Protein AF-A0A3N5VPD3-F1 (afdb_monomer)

Nearest PDB structures (foldseek):
  8auw-assembly1_D  TM=5.984E-01  e=7.466E+00  Homo sapiens
  7n6g-assembly1_3I  TM=4.248E-01  e=3.850E+00  Chlamydomonas reinhardtii
  5xg2-assembly1_A  TM=2.093E-01  e=1.208E+00  Pyrococcus yayanosii CH1

Structure (mmCIF, N/CA/C/O backbone):
data_AF-A0A3N5VPD3-F1
#
_entry.id   AF-A0A3N5VPD3-F1
#
loop_
_atom_site.group_PDB
_atom_site.id
_atom_site.type_symbol
_atom_site.label_atom_id
_atom_site.label_alt_id
_atom_site.label_comp_id
_atom_site.label_asym_id
_atom_site.label_entity_id
_atom_site.label_seq_id
_atom_site.pdbx_PDB_ins_code
_atom_site.Cartn_x
_atom_site.Cartn_y
_atom_site.Cartn_z
_atom_site.occupancy
_atom_site.B_iso_or_equiv
_atom_site.auth_seq_id
_atom_site.auth_comp_id
_atom_site.auth_asym_id
_atom_site.auth_atom_id
_atom_site.pdbx_PDB_model_num
ATOM 1 N N . MET A 1 1 ? -26.776 -6.378 54.329 1.00 70.38 1 MET A N 1
ATOM 2 C CA . MET A 1 1 ? -27.259 -6.335 52.927 1.00 70.38 1 MET A CA 1
ATOM 3 C C . MET A 1 1 ? -26.671 -5.158 52.142 1.00 70.38 1 MET A C 1
ATOM 5 O O . MET A 1 1 ? -26.114 -5.401 51.085 1.00 70.38 1 MET A O 1
ATOM 9 N N . ARG A 1 2 ? -26.688 -3.923 52.673 1.00 76.69 2 ARG A N 1
ATOM 10 C CA . ARG A 1 2 ? -26.125 -2.719 52.019 1.00 76.69 2 ARG A CA 1
ATOM 11 C C . ARG A 1 2 ? -24.640 -2.825 51.605 1.00 76.69 2 ARG A C 1
ATOM 13 O O . ARG A 1 2 ? -24.320 -2.547 50.460 1.00 76.69 2 ARG A O 1
ATOM 20 N N . PHE A 1 3 ? -23.771 -3.340 52.479 1.00 78.94 3 PHE A N 1
ATOM 21 C CA . PHE A 1 3 ? -22.330 -3.502 52.203 1.00 78.94 3 PHE A CA 1
ATOM 22 C C . PHE A 1 3 ? -22.015 -4.443 51.019 1.00 78.94 3 PHE A C 1
ATOM 24 O O . PHE A 1 3 ? -21.094 -4.201 50.248 1.00 78.94 3 PHE A O 1
ATOM 31 N N . VAL A 1 4 ? -22.813 -5.502 50.831 1.00 81.19 4 VAL A N 1
ATOM 32 C CA . VAL A 1 4 ? -22.633 -6.461 49.722 1.00 81.19 4 VAL A CA 1
ATOM 33 C C . VAL A 1 4 ? -23.010 -5.834 48.374 1.00 81.19 4 VAL A C 1
ATOM 35 O O . VAL A 1 4 ? -22.423 -6.180 47.353 1.00 81.19 4 VAL A O 1
ATOM 38 N N . ILE A 1 5 ? -23.971 -4.906 48.366 1.00 78.88 5 ILE A N 1
ATOM 39 C CA . ILE A 1 5 ? -24.400 -4.190 47.158 1.00 78.88 5 ILE A CA 1
ATOM 40 C C . ILE A 1 5 ? -23.337 -3.161 46.752 1.00 78.88 5 ILE A C 1
ATOM 42 O O . ILE A 1 5 ? -22.954 -3.117 45.588 1.00 78.88 5 ILE A O 1
ATOM 46 N N . GLU A 1 6 ? -22.805 -2.396 47.709 1.00 80.50 6 GLU A N 1
ATOM 47 C CA . GLU A 1 6 ? -21.751 -1.399 47.455 1.00 80.50 6 GLU A CA 1
ATOM 48 C C . GLU A 1 6 ? -20.465 -2.042 46.908 1.00 80.50 6 GLU A C 1
ATOM 50 O O . GLU A 1 6 ? -19.868 -1.516 45.971 1.00 80.50 6 GLU A O 1
ATOM 55 N N . HIS A 1 7 ? -20.086 -3.222 47.412 1.00 83.12 7 HIS A N 1
ATOM 56 C CA . HIS A 1 7 ? -18.927 -3.961 46.901 1.00 83.12 7 HIS A CA 1
ATOM 57 C C . HIS A 1 7 ? -19.131 -4.512 45.477 1.00 83.12 7 HIS A C 1
ATOM 59 O O . HIS A 1 7 ? -18.178 -4.588 44.708 1.00 83.12 7 HIS A O 1
ATOM 65 N N . ARG A 1 8 ? -20.347 -4.926 45.095 1.00 79.12 8 ARG A N 1
ATOM 66 C CA . ARG A 1 8 ? -20.599 -5.386 43.714 1.00 79.12 8 ARG A CA 1
ATOM 67 C C . ARG A 1 8 ? -20.577 -4.227 42.724 1.00 79.12 8 ARG A C 1
ATOM 69 O O . ARG A 1 8 ? -19.936 -4.333 41.689 1.00 79.12 8 ARG A O 1
ATOM 76 N N . LEU A 1 9 ? -21.199 -3.105 43.085 1.00 79.88 9 LEU A N 1
ATOM 77 C CA . LEU A 1 9 ? -21.225 -1.911 42.238 1.00 79.88 9 LEU A CA 1
ATOM 78 C C . LEU A 1 9 ? -19.819 -1.361 41.966 1.00 79.88 9 LEU A C 1
ATOM 80 O O . LEU A 1 9 ? -19.535 -0.950 40.844 1.00 79.88 9 LEU A O 1
ATOM 84 N N . SER A 1 10 ? -18.924 -1.384 42.961 1.00 86.69 10 SER A N 1
ATOM 85 C CA . SER A 1 10 ? -17.538 -0.946 42.760 1.00 86.69 10 SER A CA 1
ATOM 86 C C . SER A 1 10 ? -16.749 -1.882 41.840 1.00 86.69 10 SER A C 1
ATOM 88 O O . SER A 1 10 ? -15.960 -1.403 41.028 1.00 86.69 10 SER A O 1
ATOM 90 N N . GLN A 1 11 ? -16.983 -3.197 41.915 1.00 86.75 11 GLN A N 1
ATOM 91 C CA . GLN A 1 11 ? -16.364 -4.171 41.011 1.00 86.75 11 GLN A CA 1
ATOM 92 C C . GLN A 1 11 ? -16.869 -4.031 39.573 1.00 86.75 11 GLN A C 1
ATOM 94 O O . GLN A 1 11 ? -16.060 -4.043 38.645 1.00 86.75 11 GLN A O 1
ATOM 99 N N . ASP A 1 12 ? -18.176 -3.846 39.386 1.00 86.56 12 ASP A N 1
ATOM 100 C CA . ASP A 1 12 ? -18.773 -3.657 38.060 1.00 86.56 12 ASP A CA 1
ATOM 101 C C . ASP A 1 12 ? -18.255 -2.368 37.403 1.00 86.56 12 ASP A C 1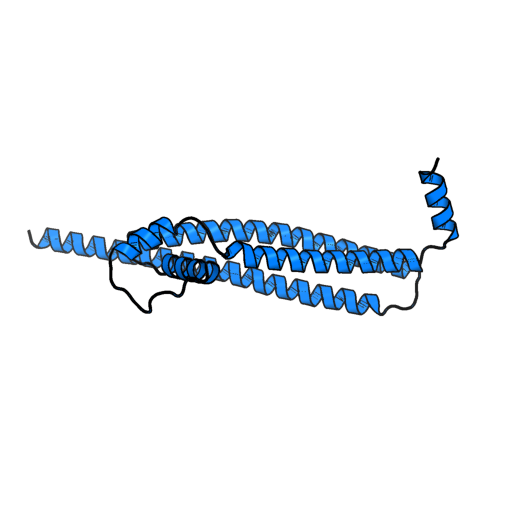
ATOM 103 O O . ASP A 1 12 ? -17.928 -2.357 36.215 1.00 86.56 12 ASP A O 1
ATOM 107 N N . GLN A 1 13 ? -18.097 -1.295 38.187 1.00 89.31 13 GLN A N 1
ATOM 108 C CA . GLN A 1 13 ? -17.520 -0.040 37.706 1.00 89.31 13 GLN A CA 1
ATOM 109 C C . GLN A 1 13 ? -16.045 -0.203 37.303 1.00 89.31 13 GLN A C 1
ATOM 111 O O . GLN A 1 13 ? -15.658 0.227 36.219 1.00 89.31 13 GLN A O 1
ATOM 116 N N . GLN A 1 14 ? -15.234 -0.882 38.124 1.00 91.12 14 GLN A N 1
ATOM 117 C CA . GLN A 1 14 ? -13.834 -1.166 37.788 1.00 91.12 14 GLN A CA 1
ATOM 118 C C . GLN A 1 14 ? -13.699 -2.009 36.514 1.00 91.12 14 GLN A C 1
ATOM 120 O O . GLN A 1 14 ? -12.825 -1.742 35.692 1.00 91.12 14 GLN A O 1
ATOM 125 N N . MET A 1 15 ? -14.565 -3.009 36.329 1.00 90.69 15 MET A N 1
ATOM 126 C CA . MET A 1 15 ? -14.569 -3.831 35.119 1.00 90.69 15 MET A CA 1
ATOM 127 C C . MET A 1 15 ? -14.923 -3.000 33.880 1.00 90.69 15 MET A C 1
ATOM 129 O O . MET A 1 15 ? -14.250 -3.107 32.854 1.00 90.69 15 MET A O 1
ATOM 133 N N . GLY A 1 16 ? -15.932 -2.130 33.988 1.00 91.25 16 GLY A N 1
ATOM 134 C CA . GLY A 1 16 ? -16.311 -1.210 32.916 1.00 91.25 16 GLY A CA 1
ATOM 135 C C . GLY A 1 16 ? -15.157 -0.302 32.484 1.00 91.25 16 GLY A C 1
ATOM 136 O O . GLY A 1 16 ? -14.893 -0.173 31.288 1.00 91.25 16 GLY A O 1
ATOM 137 N N . ASP A 1 17 ? -14.419 0.258 33.445 1.00 93.38 17 ASP A N 1
ATOM 138 C CA . ASP A 1 17 ? -13.267 1.125 33.170 1.00 93.38 17 ASP A CA 1
ATOM 139 C C . ASP A 1 17 ? -12.127 0.371 32.457 1.00 93.38 17 ASP A C 1
ATOM 141 O O . ASP A 1 17 ? -11.508 0.903 31.530 1.00 93.38 17 ASP A O 1
ATOM 145 N N . ILE A 1 18 ? -11.868 -0.886 32.839 1.00 94.75 18 ILE A N 1
ATOM 146 C CA . ILE A 1 18 ? -10.851 -1.737 32.197 1.00 94.75 18 ILE A CA 1
ATOM 147 C C . ILE A 1 18 ? -11.221 -2.025 30.738 1.00 94.75 18 ILE A C 1
ATOM 149 O O . ILE A 1 18 ? -10.390 -1.840 29.845 1.00 94.75 18 ILE A O 1
ATOM 153 N N . LEU A 1 19 ? -12.465 -2.436 30.483 1.00 93.88 19 LEU A N 1
ATOM 154 C CA . LEU A 1 19 ? -12.948 -2.742 29.134 1.00 93.88 19 LEU A CA 1
ATOM 155 C C . LEU A 1 19 ? -12.947 -1.500 28.239 1.00 93.88 19 LEU A C 1
ATOM 157 O O . LEU A 1 19 ? -12.545 -1.564 27.073 1.00 93.88 19 LEU A O 1
ATOM 161 N N . LEU A 1 20 ? -13.344 -0.347 28.786 1.00 94.56 20 LEU A N 1
ATOM 162 C CA . LEU A 1 20 ? -13.283 0.924 28.072 1.00 94.56 20 LEU A CA 1
ATOM 163 C C . LEU A 1 20 ? -11.835 1.263 27.699 1.00 94.56 20 LEU A C 1
ATOM 165 O O . LEU A 1 20 ? -11.566 1.682 26.570 1.00 94.56 20 LEU A O 1
ATOM 169 N N . LYS A 1 21 ? -10.887 1.025 28.613 1.00 96.06 21 LYS A N 1
ATOM 170 C CA . LYS A 1 21 ? -9.474 1.281 28.342 1.00 96.06 21 LYS A CA 1
ATOM 171 C C . L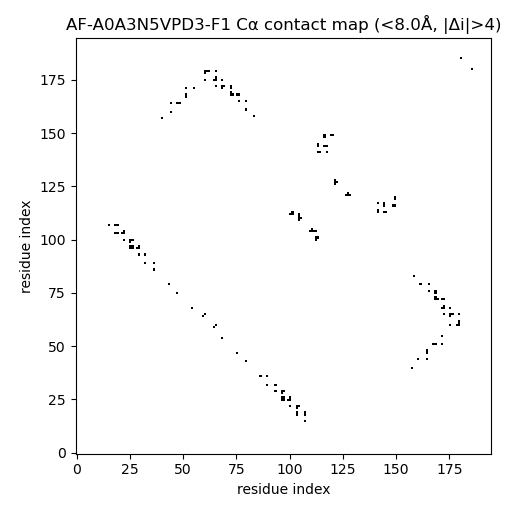YS A 1 21 ? -8.907 0.363 27.265 1.00 96.06 21 LYS A C 1
ATOM 173 O O . LYS A 1 21 ? -8.175 0.826 26.389 1.00 96.06 21 LYS A O 1
ATOM 178 N N . GLU A 1 22 ? -9.253 -0.919 27.300 1.00 94.44 22 GLU A N 1
ATOM 179 C CA . GLU A 1 22 ? -8.868 -1.870 26.256 1.00 94.44 22 GLU A CA 1
ATOM 180 C C . GLU A 1 22 ? -9.434 -1.456 24.889 1.00 94.44 22 GLU A C 1
ATOM 182 O O . GLU A 1 22 ? -8.734 -1.510 23.871 1.00 94.44 22 GLU A O 1
ATOM 187 N N . TYR A 1 23 ? -10.676 -0.967 24.867 1.00 94.56 23 TYR A N 1
ATOM 188 C CA . TYR A 1 23 ? -11.319 -0.469 23.657 1.00 94.56 23 TYR A CA 1
ATOM 189 C C . TYR A 1 23 ? -10.571 0.742 23.076 1.00 94.56 23 TYR A C 1
ATOM 191 O O . TYR A 1 23 ? -10.272 0.759 21.880 1.00 94.56 23 TYR A O 1
ATOM 199 N N . GLU A 1 24 ? -10.190 1.719 23.906 1.00 94.81 24 GLU A N 1
ATOM 200 C CA . GLU A 1 24 ? -9.381 2.873 23.480 1.00 94.81 24 GLU A CA 1
ATOM 201 C C . GLU A 1 24 ? -8.034 2.459 22.877 1.00 94.81 24 GLU A C 1
ATOM 203 O O . GLU A 1 24 ? -7.632 2.974 21.828 1.00 94.81 24 GLU A O 1
ATOM 208 N N . LEU A 1 25 ? -7.332 1.525 23.526 1.00 95.94 25 LEU A N 1
ATOM 209 C CA . LEU A 1 25 ? -6.035 1.027 23.061 1.00 95.94 25 LEU A CA 1
ATOM 210 C C . LEU A 1 25 ? -6.172 0.323 21.710 1.00 95.94 25 LEU A C 1
ATOM 212 O O . LEU A 1 25 ? -5.414 0.597 20.779 1.00 95.94 25 LEU A O 1
ATOM 216 N N . THR A 1 26 ? -7.186 -0.530 21.578 1.00 94.00 26 THR A N 1
ATOM 217 C CA . THR A 1 26 ? -7.462 -1.272 20.344 1.00 94.00 26 THR A CA 1
ATOM 218 C C . THR A 1 26 ? -7.843 -0.329 19.202 1.00 94.00 26 THR A C 1
ATOM 220 O O . THR A 1 26 ? -7.355 -0.474 18.078 1.00 94.00 26 THR A O 1
ATOM 223 N N . GLN A 1 27 ? -8.662 0.685 19.488 1.00 92.94 27 GLN A N 1
ATOM 224 C CA . GLN A 1 27 ? -9.045 1.705 18.517 1.00 92.94 27 GLN A CA 1
ATOM 225 C C . GLN A 1 27 ? -7.846 2.563 18.082 1.00 92.94 27 GLN A C 1
ATOM 227 O O . GLN A 1 27 ? -7.723 2.902 16.903 1.00 92.94 27 GLN A O 1
ATOM 232 N N . THR A 1 28 ? -6.950 2.901 19.009 1.00 95.06 28 THR A N 1
ATOM 233 C CA . THR A 1 28 ? -5.733 3.668 18.709 1.00 95.06 28 THR A CA 1
ATOM 234 C C . THR A 1 28 ? -4.800 2.867 17.803 1.00 95.06 28 THR A C 1
ATOM 236 O O . THR A 1 28 ? -4.442 3.348 16.728 1.00 95.06 28 THR A O 1
ATOM 239 N N . ALA A 1 29 ? -4.511 1.611 18.160 1.00 93.44 29 ALA A N 1
ATOM 240 C CA . ALA A 1 29 ? -3.691 0.711 17.347 1.00 93.44 29 ALA A CA 1
ATOM 241 C C . ALA A 1 29 ? -4.269 0.521 15.932 1.00 93.44 29 ALA A C 1
ATOM 243 O O . ALA A 1 29 ? -3.543 0.548 14.936 1.00 93.44 29 ALA A O 1
ATOM 244 N N . TYR A 1 30 ? -5.596 0.398 15.824 1.00 90.44 30 TYR A N 1
ATOM 245 C CA . TYR A 1 30 ? -6.288 0.321 14.541 1.00 90.44 30 TYR A CA 1
ATOM 246 C C . TYR A 1 30 ? -5.997 1.538 13.640 1.00 90.44 30 TYR A C 1
ATOM 248 O O . TYR A 1 30 ? -5.662 1.370 12.462 1.00 90.44 30 TYR A O 1
ATOM 256 N N . TYR A 1 31 ? -6.102 2.759 14.174 1.00 89.38 31 TYR A N 1
ATOM 257 C CA . TYR A 1 31 ? -5.858 3.978 13.395 1.00 89.38 31 TYR A CA 1
ATOM 258 C C . TYR A 1 31 ? -4.382 4.215 13.091 1.00 89.38 31 TYR A C 1
ATOM 260 O O . TYR A 1 31 ? -4.061 4.748 12.029 1.00 89.38 31 TYR A O 1
ATOM 268 N N . GLU A 1 32 ? -3.478 3.818 13.984 1.00 93.31 32 GLU A N 1
ATOM 269 C CA . GLU A 1 32 ? -2.038 3.887 13.731 1.00 93.31 32 GLU A CA 1
ATOM 270 C C . GLU A 1 32 ? -1.645 3.034 12.524 1.00 93.31 32 GLU A C 1
ATOM 272 O O . GLU A 1 32 ? -0.915 3.502 11.648 1.00 93.31 32 GLU A O 1
ATOM 277 N N . ILE A 1 33 ? -2.189 1.817 12.418 1.00 91.81 33 ILE A N 1
ATOM 278 C CA . ILE A 1 33 ? -1.965 0.951 11.256 1.00 91.81 33 ILE A CA 1
ATOM 279 C C . ILE A 1 33 ? -2.506 1.606 9.981 1.00 91.81 33 ILE A C 1
ATOM 281 O O . ILE A 1 33 ? -1.800 1.665 8.973 1.00 91.81 33 ILE A O 1
ATOM 285 N N . GLU A 1 34 ? -3.731 2.139 10.016 1.00 89.12 34 GLU A N 1
ATOM 286 C CA . GLU A 1 34 ? -4.328 2.820 8.863 1.00 89.12 34 GLU A CA 1
ATOM 287 C C . GLU A 1 34 ? -3.490 4.028 8.415 1.00 89.12 34 GLU A C 1
ATOM 289 O O . GLU A 1 34 ? -3.200 4.182 7.223 1.00 89.12 34 GLU A O 1
ATOM 294 N N . ARG A 1 35 ? -3.034 4.849 9.366 1.00 91.88 35 ARG A N 1
ATOM 295 C CA . ARG A 1 35 ? -2.141 5.982 9.104 1.00 91.88 35 ARG A CA 1
ATOM 296 C C . ARG A 1 35 ? -0.835 5.517 8.464 1.00 91.88 35 ARG A C 1
ATOM 298 O O . ARG A 1 35 ? -0.443 6.066 7.438 1.00 91.88 35 ARG A O 1
ATOM 305 N N . ASN A 1 36 ? -0.194 4.486 9.011 1.00 92.94 36 ASN A N 1
ATOM 306 C CA . ASN A 1 36 ? 1.066 3.952 8.490 1.00 92.94 36 ASN A CA 1
ATOM 307 C C . ASN A 1 36 ? 0.920 3.413 7.059 1.00 92.94 36 ASN A C 1
ATOM 309 O O . ASN A 1 36 ? 1.788 3.657 6.214 1.00 92.94 36 ASN A O 1
ATOM 313 N N . VAL A 1 37 ? -0.193 2.741 6.749 1.00 91.94 37 VAL A N 1
ATOM 314 C CA . VAL A 1 37 ? -0.510 2.288 5.385 1.00 91.94 37 VAL A CA 1
ATOM 315 C C . VAL A 1 37 ? -0.601 3.479 4.429 1.00 91.94 37 VAL A C 1
ATOM 317 O O . VAL A 1 37 ? 0.053 3.469 3.388 1.00 91.94 37 VAL A O 1
ATOM 320 N N . TRP A 1 38 ? -1.364 4.522 4.770 1.00 92.44 38 TRP A N 1
ATOM 321 C CA . TRP A 1 38 ? -1.547 5.684 3.892 1.00 92.44 38 TRP A CA 1
ATOM 322 C C . TRP A 1 38 ? -0.292 6.544 3.744 1.00 92.44 38 TRP A C 1
ATOM 324 O O . TRP A 1 38 ? 0.035 6.971 2.633 1.00 92.44 38 TRP A O 1
ATOM 334 N N . THR A 1 39 ? 0.435 6.781 4.836 1.00 95.31 39 THR A N 1
ATOM 335 C CA . THR A 1 39 ? 1.699 7.523 4.809 1.00 95.31 39 THR A CA 1
ATOM 336 C C . THR A 1 39 ? 2.736 6.788 3.964 1.00 95.31 39 THR A C 1
ATOM 338 O O . THR A 1 39 ? 3.315 7.390 3.061 1.00 95.31 39 THR A O 1
ATOM 341 N N . SER A 1 40 ? 2.921 5.480 4.174 1.00 95.69 40 SER A N 1
ATOM 342 C CA . SER A 1 40 ? 3.866 4.699 3.365 1.00 95.69 40 SER A CA 1
ATOM 343 C C . SER A 1 40 ? 3.441 4.604 1.897 1.00 95.69 40 SER A C 1
ATOM 345 O O . SER A 1 40 ? 4.277 4.800 1.018 1.00 95.69 40 SER A O 1
ATOM 347 N N . ALA A 1 41 ? 2.149 4.408 1.605 1.00 94.25 41 ALA A N 1
ATOM 348 C CA . ALA A 1 41 ? 1.637 4.409 0.233 1.00 94.25 41 ALA A CA 1
ATOM 349 C C . ALA A 1 41 ? 1.943 5.728 -0.491 1.00 94.25 41 ALA A C 1
ATOM 351 O O . ALA A 1 41 ? 2.369 5.715 -1.644 1.00 94.25 41 ALA A O 1
ATOM 352 N N . SER A 1 42 ? 1.766 6.860 0.195 1.00 95.75 42 SER A N 1
ATOM 353 C CA . SER A 1 42 ? 2.032 8.188 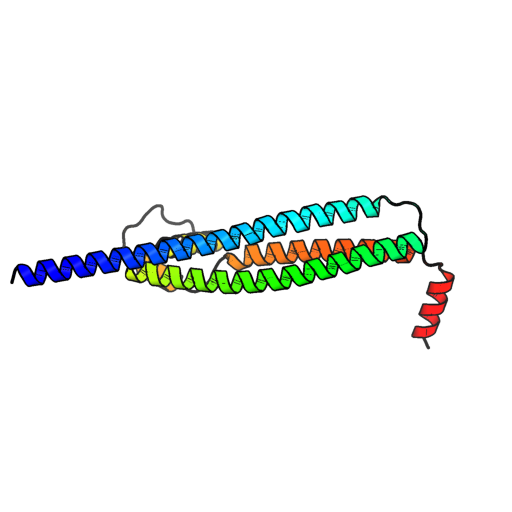-0.368 1.00 95.75 42 SER A CA 1
ATOM 354 C C . SER A 1 42 ? 3.507 8.356 -0.737 1.00 95.75 42 SER A C 1
ATOM 356 O O . SER A 1 42 ? 3.808 8.830 -1.831 1.00 95.75 42 SER A O 1
ATOM 358 N N . ILE A 1 43 ? 4.418 7.895 0.128 1.00 96.69 43 ILE A N 1
ATOM 359 C CA . ILE A 1 43 ? 5.863 7.896 -0.142 1.00 96.69 43 ILE A CA 1
ATOM 360 C C . ILE A 1 43 ? 6.164 7.061 -1.391 1.00 96.69 43 ILE A C 1
ATOM 362 O O . ILE A 1 43 ? 6.769 7.568 -2.331 1.00 96.69 43 ILE A O 1
ATOM 366 N N . PHE A 1 44 ? 5.680 5.816 -1.463 1.00 95.81 44 PHE A N 1
ATOM 367 C CA . PHE A 1 44 ? 5.954 4.950 -2.616 1.00 95.81 44 PHE A CA 1
ATOM 368 C C . PHE A 1 44 ? 5.405 5.497 -3.929 1.00 95.81 44 PHE A C 1
ATOM 370 O O . PHE A 1 44 ? 6.077 5.384 -4.955 1.00 95.81 44 PHE A O 1
ATOM 377 N N . ILE A 1 45 ? 4.213 6.098 -3.911 1.00 95.94 45 ILE A N 1
ATOM 378 C CA . ILE A 1 45 ? 3.605 6.703 -5.099 1.00 95.94 45 ILE A CA 1
ATOM 379 C C . ILE A 1 45 ? 4.441 7.889 -5.575 1.00 95.94 45 ILE A C 1
ATOM 381 O O . ILE A 1 45 ? 4.838 7.913 -6.738 1.00 95.94 45 ILE A O 1
ATOM 385 N N . VAL A 1 46 ? 4.743 8.842 -4.691 1.00 97.50 46 VAL A N 1
ATOM 386 C CA . VAL A 1 46 ? 5.490 10.054 -5.056 1.00 97.50 46 VAL A CA 1
ATOM 387 C C . VAL A 1 46 ? 6.903 9.703 -5.513 1.00 97.50 46 VAL A C 1
ATOM 389 O O . VAL A 1 46 ? 7.322 10.139 -6.584 1.00 97.50 46 VAL A O 1
ATOM 392 N N . THR A 1 47 ? 7.619 8.865 -4.761 1.00 97.38 47 THR A N 1
ATOM 393 C CA . THR A 1 47 ? 8.985 8.457 -5.109 1.00 97.38 47 THR A CA 1
ATOM 394 C C . THR A 1 47 ? 9.025 7.659 -6.411 1.00 97.38 47 THR A C 1
ATOM 396 O O . THR A 1 47 ? 9.891 7.914 -7.245 1.00 97.38 47 THR A O 1
ATOM 399 N N . SER A 1 48 ? 8.079 6.739 -6.639 1.00 97.50 48 SER A N 1
ATOM 400 C CA . SER A 1 48 ? 8.046 5.961 -7.887 1.00 97.50 48 SER A CA 1
ATOM 401 C C . SER A 1 48 ? 7.708 6.831 -9.091 1.00 97.50 48 SER A C 1
ATOM 403 O O . SER A 1 48 ? 8.390 6.745 -10.105 1.00 97.50 48 SER A O 1
ATOM 405 N N . LEU A 1 49 ? 6.687 7.689 -8.993 1.00 97.62 49 LEU A N 1
ATOM 406 C CA . LEU A 1 49 ? 6.326 8.591 -10.088 1.00 97.62 49 LEU A CA 1
ATOM 407 C C . LEU A 1 49 ? 7.454 9.579 -10.396 1.00 97.62 49 LEU A C 1
ATOM 409 O O . LEU A 1 49 ? 7.738 9.814 -11.569 1.00 97.62 49 LEU A O 1
ATOM 413 N N . GLY A 1 50 ? 8.125 10.110 -9.371 1.00 98.00 50 GLY A N 1
ATOM 414 C CA . GLY A 1 50 ? 9.302 10.962 -9.534 1.00 98.00 50 GLY A CA 1
ATOM 415 C C . GLY A 1 50 ? 10.452 10.231 -10.227 1.00 98.00 50 GLY A C 1
ATOM 416 O O . GLY A 1 50 ? 10.968 10.721 -11.227 1.00 98.00 50 GLY A O 1
ATOM 417 N N . GLY A 1 51 ? 10.799 9.029 -9.757 1.00 97.44 51 GLY A N 1
ATOM 418 C CA . GLY A 1 51 ? 11.851 8.202 -10.355 1.00 97.44 51 GLY A CA 1
ATOM 419 C C . GLY A 1 51 ? 11.568 7.842 -11.815 1.00 97.44 51 GLY A C 1
ATOM 420 O O . GLY A 1 51 ? 12.431 8.031 -12.671 1.00 97.44 51 GLY A O 1
ATOM 421 N N . ILE A 1 52 ? 10.340 7.408 -12.116 1.00 97.44 52 ILE A N 1
ATOM 422 C CA . ILE A 1 52 ? 9.894 7.118 -13.486 1.00 97.44 52 ILE A CA 1
ATOM 423 C C . ILE A 1 52 ? 9.975 8.378 -14.350 1.00 97.44 52 ILE A C 1
ATOM 425 O O . ILE A 1 52 ? 10.511 8.321 -15.451 1.00 97.44 52 ILE A O 1
ATOM 429 N N . SER A 1 53 ? 9.478 9.518 -13.862 1.00 97.69 53 SER A N 1
ATOM 430 C CA . SER A 1 53 ? 9.465 10.770 -14.629 1.00 97.69 53 SER A CA 1
ATOM 431 C C . SER A 1 53 ? 10.877 11.249 -14.959 1.00 97.69 53 SER A C 1
ATOM 433 O O . SER A 1 53 ? 11.140 11.610 -16.100 1.00 97.69 53 SER A O 1
ATOM 435 N N . ILE A 1 54 ? 11.799 11.203 -13.991 1.00 97.56 54 ILE A N 1
ATOM 436 C CA . ILE A 1 54 ? 13.199 11.600 -14.190 1.00 97.56 54 ILE A CA 1
ATOM 437 C C . ILE A 1 54 ? 13.859 10.689 -15.229 1.00 97.56 54 ILE A C 1
ATOM 439 O O . ILE A 1 54 ? 14.369 11.172 -16.240 1.00 97.56 54 ILE A O 1
ATOM 443 N N . LEU A 1 55 ? 13.791 9.370 -15.037 1.00 96.31 55 LEU A N 1
ATOM 444 C CA . LEU A 1 55 ? 14.434 8.418 -15.946 1.00 96.31 55 LEU A CA 1
ATOM 445 C C . LEU A 1 55 ? 13.793 8.405 -17.339 1.00 96.31 55 LEU A C 1
ATOM 447 O O . LEU A 1 55 ? 14.481 8.177 -18.330 1.00 96.31 55 LEU A O 1
ATOM 451 N N . ALA A 1 56 ? 12.501 8.719 -17.452 1.00 95.06 56 ALA A N 1
ATOM 452 C CA . ALA A 1 56 ? 11.828 8.808 -18.742 1.00 95.06 56 ALA A CA 1
ATOM 453 C C . ALA A 1 56 ? 12.378 9.941 -19.628 1.00 95.06 56 ALA A C 1
ATOM 455 O O . ALA A 1 56 ? 12.304 9.827 -20.853 1.00 95.06 56 ALA A O 1
ATOM 456 N N . THR A 1 57 ? 12.948 11.001 -19.043 1.00 96.19 57 THR A N 1
ATOM 457 C CA . THR A 1 57 ? 13.480 12.156 -19.793 1.00 96.19 57 THR A CA 1
ATOM 458 C C . THR A 1 57 ? 14.866 11.942 -20.399 1.00 96.19 57 THR A C 1
ATOM 460 O O . THR A 1 57 ? 15.295 12.752 -21.223 1.00 96.19 57 THR A O 1
ATOM 463 N N . ILE A 1 58 ? 15.550 10.849 -20.048 1.00 93.50 58 ILE A N 1
ATOM 464 C CA . ILE A 1 58 ? 16.838 10.484 -20.643 1.00 93.50 58 ILE A CA 1
ATOM 465 C C . ILE A 1 58 ? 16.626 10.213 -22.144 1.00 93.50 58 ILE A C 1
ATOM 467 O O . ILE A 1 58 ? 15.764 9.419 -22.535 1.00 93.50 58 ILE A O 1
ATOM 471 N N . ARG A 1 59 ? 17.380 10.936 -22.985 1.00 92.38 59 ARG A N 1
ATOM 472 C CA . ARG A 1 59 ? 17.323 10.847 -24.459 1.00 92.38 59 ARG A CA 1
ATOM 473 C C . ARG A 1 59 ? 18.440 10.006 -25.066 1.00 92.38 59 ARG A C 1
ATOM 475 O O . ARG A 1 59 ? 18.310 9.556 -26.197 1.00 92.38 59 ARG A O 1
ATOM 482 N N . GLU A 1 60 ? 19.552 9.866 -24.354 1.00 93.25 60 GLU A N 1
ATOM 483 C CA . GLU A 1 60 ? 20.686 9.076 -24.814 1.00 93.25 60 GLU A CA 1
ATOM 484 C C . GLU A 1 60 ? 20.458 7.610 -24.451 1.00 93.25 60 GLU A C 1
ATOM 486 O O . GLU A 1 60 ? 20.224 7.290 -23.286 1.00 93.25 60 GLU A O 1
ATOM 491 N N . HIS A 1 61 ? 20.536 6.727 -25.442 1.00 93.38 61 HIS A N 1
ATOM 492 C CA . HIS A 1 61 ? 20.326 5.294 -25.261 1.00 93.38 61 HIS A CA 1
ATOM 493 C C . HIS A 1 61 ? 21.664 4.577 -25.391 1.00 93.38 61 HIS A C 1
ATOM 495 O O . HIS A 1 61 ? 22.281 4.557 -26.456 1.00 93.38 61 HIS A O 1
ATOM 501 N N . SER A 1 62 ? 22.138 4.036 -24.273 1.00 95.44 62 SER A N 1
ATOM 502 C CA . SER A 1 62 ? 23.431 3.368 -24.161 1.00 95.44 62 SER A CA 1
ATOM 503 C C . SER A 1 62 ? 23.311 2.160 -23.238 1.00 95.44 62 SER A C 1
ATOM 505 O O . SER A 1 62 ? 22.435 2.101 -22.377 1.00 95.44 62 SER A O 1
ATOM 507 N N . TRP A 1 63 ? 24.225 1.195 -23.362 1.00 94.38 63 TRP A N 1
ATOM 508 C CA . TRP A 1 63 ? 24.269 0.040 -22.456 1.00 94.38 63 TRP A CA 1
ATOM 509 C C . TRP A 1 63 ? 24.424 0.444 -20.980 1.00 94.38 63 TRP A C 1
ATOM 511 O O . TRP A 1 63 ? 23.885 -0.223 -20.094 1.00 94.38 63 TRP A O 1
ATOM 521 N N . ALA A 1 64 ? 25.112 1.555 -20.702 1.00 95.38 64 ALA A N 1
ATOM 522 C CA . ALA A 1 64 ? 25.223 2.100 -19.352 1.00 95.38 64 ALA A CA 1
ATOM 523 C C . ALA A 1 64 ? 23.866 2.614 -18.838 1.00 95.38 64 ALA A C 1
ATOM 525 O O . ALA A 1 64 ? 23.467 2.290 -17.720 1.00 95.38 64 ALA A O 1
ATOM 526 N N . ASN A 1 65 ? 23.110 3.332 -19.673 1.00 94.50 65 ASN A N 1
ATOM 527 C CA . ASN A 1 65 ? 21.775 3.808 -19.307 1.00 94.50 65 ASN A CA 1
ATOM 528 C C . ASN A 1 65 ? 20.788 2.648 -19.149 1.00 94.50 65 ASN A C 1
ATOM 530 O O . ASN A 1 65 ? 20.041 2.629 -18.175 1.00 94.50 65 ASN A O 1
ATOM 534 N N . LEU A 1 66 ? 20.848 1.633 -20.017 1.00 95.69 66 LEU A N 1
ATOM 535 C CA . LEU A 1 66 ? 20.036 0.422 -19.892 1.00 95.69 66 LEU A CA 1
ATOM 536 C C . LEU A 1 66 ? 20.298 -0.323 -18.580 1.00 95.69 66 LEU A C 1
ATOM 538 O O . LEU A 1 66 ? 19.350 -0.717 -17.905 1.00 95.69 66 LEU A O 1
ATOM 542 N N . THR A 1 67 ? 21.562 -0.520 -18.199 1.00 96.00 67 THR A N 1
ATOM 543 C CA . THR A 1 67 ? 21.893 -1.214 -16.943 1.00 96.00 67 THR A CA 1
ATOM 544 C C . THR A 1 67 ? 21.484 -0.397 -15.720 1.00 96.00 67 THR A C 1
ATOM 546 O O . THR A 1 67 ? 20.928 -0.961 -14.778 1.00 96.00 67 THR A O 1
ATOM 549 N N . MET A 1 68 ? 21.663 0.926 -15.751 1.00 96.94 68 MET A N 1
ATOM 550 C CA . MET A 1 68 ? 21.200 1.829 -14.696 1.00 96.94 68 MET A CA 1
ATOM 551 C C . MET A 1 68 ? 19.671 1.803 -14.553 1.00 96.94 68 MET A C 1
ATOM 553 O O . MET A 1 68 ? 19.150 1.557 -13.465 1.00 96.94 68 MET A O 1
ATOM 557 N N . VAL A 1 69 ? 18.946 2.018 -15.651 1.00 96.75 69 VAL A N 1
ATOM 558 C CA . VAL A 1 69 ? 17.479 2.014 -15.697 1.00 96.75 69 VAL A CA 1
ATOM 559 C C . VAL A 1 69 ? 16.921 0.649 -15.298 1.00 96.75 69 VAL A C 1
ATOM 561 O O . VAL A 1 69 ? 16.007 0.571 -14.476 1.00 96.75 69 VAL A O 1
ATOM 564 N N . GLY A 1 70 ? 17.492 -0.428 -15.838 1.00 97.38 70 GLY A N 1
ATOM 565 C CA . GLY A 1 70 ? 17.138 -1.803 -15.506 1.00 97.38 70 GLY A CA 1
ATOM 566 C C . GLY A 1 70 ? 17.355 -2.108 -14.026 1.00 97.38 70 GLY A C 1
ATOM 567 O O . GLY A 1 70 ? 16.451 -2.616 -13.368 1.00 97.38 70 GLY A O 1
ATOM 568 N N . GLY A 1 71 ? 18.516 -1.739 -13.480 1.00 97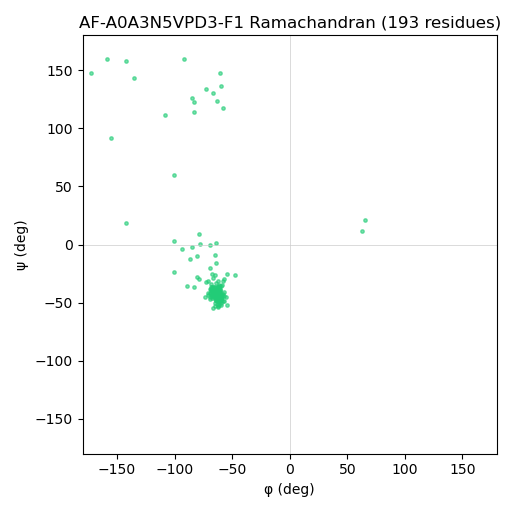.94 71 GLY A N 1
ATOM 569 C CA . GLY A 1 71 ? 18.856 -1.943 -12.073 1.00 97.94 71 GLY A CA 1
ATOM 570 C C . GLY A 1 71 ? 17.925 -1.187 -11.126 1.00 97.94 71 GLY A C 1
ATOM 571 O O . GLY A 1 71 ? 17.338 -1.793 -10.229 1.00 97.94 71 GLY A O 1
ATOM 572 N N . ILE A 1 72 ? 17.726 0.116 -11.357 1.00 98.00 72 ILE A N 1
ATOM 573 C CA . ILE A 1 72 ? 16.831 0.950 -10.538 1.00 98.00 72 ILE A CA 1
ATOM 574 C C . ILE A 1 72 ? 15.383 0.469 -10.660 1.00 98.00 72 ILE A C 1
ATOM 576 O O . ILE A 1 72 ? 14.681 0.362 -9.652 1.00 98.00 72 ILE A O 1
ATOM 580 N N . GLY A 1 73 ? 14.927 0.152 -11.873 1.00 97.88 73 GLY A N 1
ATOM 581 C CA . GLY A 1 73 ? 13.565 -0.309 -12.110 1.00 97.88 73 GLY A CA 1
ATOM 582 C C . GLY A 1 73 ? 13.279 -1.660 -11.456 1.00 97.88 73 GLY A C 1
ATOM 583 O O . GLY A 1 73 ? 12.267 -1.801 -10.769 1.00 97.88 73 GLY A O 1
ATOM 584 N N . LEU A 1 74 ? 14.188 -2.633 -11.580 1.00 98.12 74 LEU A N 1
ATOM 585 C CA . LEU A 1 74 ? 14.060 -3.933 -10.914 1.00 98.12 74 LEU A CA 1
ATOM 586 C C . LEU A 1 74 ? 14.092 -3.792 -9.390 1.00 98.12 74 LEU A C 1
ATOM 588 O O . LEU A 1 74 ? 13.228 -4.351 -8.713 1.00 98.12 74 LEU A O 1
ATOM 592 N N . ALA A 1 75 ? 15.026 -3.006 -8.847 1.00 98.31 75 ALA A N 1
ATOM 593 C CA . ALA A 1 75 ? 15.087 -2.734 -7.413 1.00 98.31 75 ALA A CA 1
ATOM 594 C C . ALA A 1 75 ? 13.786 -2.088 -6.907 1.00 98.31 75 ALA A C 1
ATOM 596 O O . ALA A 1 75 ? 13.231 -2.515 -5.894 1.00 98.31 75 ALA A O 1
ATOM 597 N N . SER A 1 76 ? 13.242 -1.122 -7.651 1.00 98.12 76 SER A N 1
ATOM 598 C CA . SER A 1 76 ? 11.980 -0.455 -7.315 1.00 98.12 76 SER A CA 1
ATOM 599 C C . SER A 1 76 ? 10.796 -1.426 -7.326 1.00 98.12 76 SER A C 1
ATOM 601 O O . SER A 1 76 ? 9.979 -1.413 -6.404 1.00 98.12 76 SER A O 1
ATOM 603 N N . ILE A 1 77 ? 10.719 -2.321 -8.318 1.00 98.25 77 ILE A N 1
ATOM 604 C CA . ILE A 1 77 ? 9.689 -3.369 -8.375 1.00 98.25 77 ILE A CA 1
ATOM 605 C C . ILE A 1 77 ? 9.801 -4.299 -7.160 1.00 98.25 77 ILE A C 1
ATOM 607 O O . ILE A 1 77 ? 8.787 -4.581 -6.519 1.00 98.25 77 ILE A O 1
ATOM 611 N N . LEU A 1 78 ? 11.009 -4.745 -6.801 1.00 98.19 78 LEU A N 1
ATOM 612 C CA . LEU A 1 78 ? 11.226 -5.608 -5.634 1.00 98.19 78 LEU A CA 1
ATOM 613 C C . LEU A 1 78 ? 10.787 -4.930 -4.333 1.00 98.19 78 LEU A C 1
ATOM 615 O O . LEU A 1 78 ? 10.103 -5.551 -3.519 1.00 98.19 78 LEU A O 1
ATOM 619 N N . VAL A 1 79 ? 11.108 -3.647 -4.162 1.00 98.06 79 VAL A N 1
ATOM 620 C CA . VAL A 1 79 ? 10.672 -2.859 -3.003 1.00 98.06 79 VAL A CA 1
ATOM 621 C C . VAL A 1 79 ? 9.143 -2.745 -2.951 1.00 98.06 79 VAL A C 1
ATOM 623 O O . VAL A 1 79 ? 8.551 -2.965 -1.893 1.00 98.06 79 VAL A O 1
ATOM 626 N N . LEU A 1 80 ? 8.476 -2.482 -4.081 1.00 97.19 80 LEU A N 1
ATOM 627 C CA . LEU A 1 80 ? 7.008 -2.447 -4.151 1.00 97.19 80 LEU A CA 1
ATOM 628 C C . LEU A 1 80 ? 6.386 -3.810 -3.797 1.00 97.19 80 LEU A C 1
ATOM 630 O O . LEU A 1 80 ? 5.383 -3.874 -3.081 1.00 97.19 80 LEU A O 1
ATOM 634 N N . LEU A 1 81 ? 6.984 -4.915 -4.250 1.00 96.75 81 LEU A N 1
ATOM 635 C CA . LEU A 1 81 ? 6.536 -6.266 -3.901 1.00 96.75 81 LEU A CA 1
ATOM 636 C C . LEU A 1 81 ? 6.744 -6.581 -2.412 1.00 96.75 81 LEU A C 1
ATOM 638 O O . LEU A 1 81 ? 5.852 -7.154 -1.782 1.00 96.75 81 LEU A O 1
ATOM 642 N N . ALA A 1 82 ? 7.870 -6.168 -1.829 1.00 96.94 82 ALA A N 1
ATOM 643 C CA . ALA A 1 82 ? 8.127 -6.306 -0.398 1.00 96.94 82 ALA A CA 1
ATOM 644 C C . ALA A 1 82 ? 7.109 -5.504 0.428 1.00 96.94 82 ALA A C 1
ATOM 646 O O . ALA A 1 82 ? 6.488 -6.040 1.350 1.00 96.94 82 ALA A O 1
ATOM 647 N N . TRP A 1 83 ? 6.842 -4.253 0.043 1.00 96.44 83 TRP A N 1
ATOM 648 C CA . TRP A 1 83 ? 5.827 -3.422 0.690 1.00 96.44 83 TRP A CA 1
ATOM 649 C C . TRP A 1 83 ? 4.417 -4.020 0.573 1.00 96.44 83 TRP A C 1
ATOM 651 O O . TRP A 1 83 ? 3.644 -4.011 1.534 1.00 96.44 83 TRP A O 1
ATOM 661 N N . ARG A 1 84 ? 4.084 -4.645 -0.564 1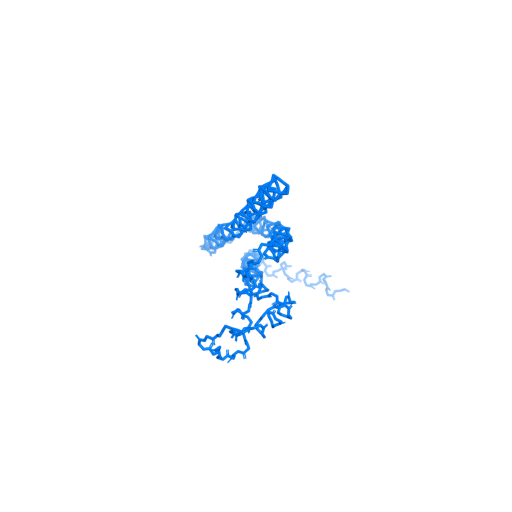.00 95.25 84 ARG A N 1
ATOM 662 C CA . ARG A 1 84 ? 2.835 -5.408 -0.719 1.00 95.25 84 ARG A CA 1
ATOM 663 C C . ARG A 1 84 ? 2.722 -6.556 0.295 1.00 95.25 84 ARG A C 1
ATOM 665 O O . ARG A 1 84 ? 1.618 -6.866 0.735 1.00 95.25 84 ARG A O 1
ATOM 672 N N . SER A 1 85 ? 3.828 -7.204 0.654 1.00 94.62 85 SER A N 1
ATOM 673 C CA . SER A 1 85 ? 3.830 -8.253 1.683 1.00 94.62 85 SER A CA 1
ATOM 674 C C . SER A 1 85 ? 3.572 -7.673 3.079 1.00 94.62 85 SER A C 1
ATOM 676 O O . SER A 1 85 ? 2.711 -8.161 3.809 1.00 94.62 85 SER A O 1
ATOM 678 N N . ILE A 1 86 ? 4.240 -6.566 3.415 1.00 94.62 86 ILE A N 1
ATOM 679 C CA . ILE A 1 86 ? 4.082 -5.878 4.707 1.00 94.62 86 ILE A CA 1
ATOM 680 C C . ILE A 1 86 ? 2.644 -5.378 4.895 1.00 94.62 86 ILE A C 1
ATOM 682 O O . ILE A 1 86 ? 2.034 -5.611 5.936 1.00 94.62 86 ILE A O 1
ATOM 686 N N . THR A 1 87 ? 2.066 -4.756 3.868 1.00 92.44 87 THR A N 1
ATOM 687 C CA . THR A 1 87 ? 0.686 -4.244 3.921 1.00 92.44 87 THR A CA 1
ATOM 688 C C . THR A 1 87 ? -0.356 -5.348 4.091 1.00 92.44 87 THR A C 1
ATOM 690 O O . THR A 1 87 ? -1.349 -5.132 4.782 1.00 92.44 87 THR A O 1
ATOM 693 N N . ARG A 1 88 ? -0.130 -6.549 3.537 1.00 91.56 88 ARG A N 1
ATOM 694 C CA . ARG A 1 88 ? -0.983 -7.720 3.818 1.00 91.56 88 ARG A CA 1
ATOM 695 C C . ARG A 1 88 ? -0.945 -8.100 5.295 1.00 91.56 88 ARG A C 1
ATOM 697 O O . ARG A 1 88 ? -1.993 -8.290 5.890 1.00 91.56 88 ARG A O 1
ATOM 704 N N . ARG A 1 89 ? 0.242 -8.142 5.903 1.00 93.00 89 ARG A N 1
ATOM 705 C CA . ARG A 1 89 ? 0.370 -8.444 7.335 1.00 93.00 89 ARG A CA 1
ATOM 706 C C . ARG A 1 89 ? -0.319 -7.391 8.205 1.00 93.00 89 ARG A C 1
ATOM 708 O O . ARG A 1 89 ? -1.008 -7.739 9.158 1.00 93.00 89 ARG A O 1
ATOM 715 N N . TRP A 1 90 ? -0.145 -6.110 7.888 1.00 92.12 90 TRP A N 1
ATOM 716 C CA . TRP A 1 90 ? -0.829 -5.025 8.597 1.00 92.12 90 TRP A CA 1
ATOM 717 C C . TRP A 1 90 ? -2.346 -5.136 8.505 1.00 92.12 90 TRP A C 1
ATOM 719 O O . TRP A 1 90 ? -3.034 -4.869 9.486 1.00 92.12 90 TRP A O 1
ATOM 729 N N . TRP A 1 91 ? -2.862 -5.590 7.365 1.00 87.75 91 TRP A N 1
ATOM 730 C CA . TRP A 1 91 ? -4.284 -5.842 7.204 1.00 87.75 91 TRP A CA 1
ATOM 731 C C . TRP A 1 91 ? -4.815 -6.918 8.144 1.00 87.75 91 TRP A C 1
ATOM 733 O O . TRP A 1 91 ? -5.855 -6.729 8.772 1.00 87.75 91 TRP A O 1
ATOM 743 N N . ASP A 1 92 ? -4.095 -8.030 8.263 1.00 88.94 92 ASP A N 1
ATOM 744 C CA . ASP A 1 92 ? -4.504 -9.124 9.139 1.00 88.94 92 ASP A CA 1
ATOM 745 C C . ASP A 1 92 ? -4.549 -8.656 10.600 1.00 88.94 92 ASP A C 1
ATOM 747 O O . ASP A 1 92 ? -5.542 -8.878 11.292 1.00 88.94 92 ASP A O 1
ATOM 751 N N . ILE A 1 93 ? -3.542 -7.891 11.034 1.00 90.06 93 ILE A N 1
ATOM 752 C CA . ILE A 1 93 ? -3.506 -7.272 12.370 1.00 90.06 93 ILE A CA 1
ATOM 753 C C . ILE A 1 93 ? -4.678 -6.294 12.553 1.00 90.06 93 ILE A C 1
ATOM 755 O O . ILE A 1 93 ? -5.364 -6.309 13.575 1.00 90.06 93 ILE A O 1
ATOM 759 N N . GLN A 1 94 ? -4.959 -5.468 11.546 1.00 89.25 94 GLN A N 1
ATOM 760 C CA . GLN A 1 94 ? -6.068 -4.517 11.570 1.00 89.25 94 GLN A CA 1
ATOM 761 C C . GLN A 1 94 ? -7.439 -5.215 11.680 1.00 89.25 94 GLN A C 1
ATOM 763 O O . GLN A 1 94 ? -8.367 -4.663 12.279 1.00 89.25 94 GLN A O 1
ATOM 768 N N . ASN A 1 95 ? -7.582 -6.423 11.125 1.00 85.88 95 ASN A N 1
ATOM 769 C CA . ASN A 1 95 ? -8.791 -7.232 11.280 1.00 85.88 95 ASN A CA 1
ATOM 770 C C . ASN A 1 95 ? -8.922 -7.778 12.701 1.00 85.88 95 ASN A C 1
ATOM 772 O O . ASN A 1 95 ? -10.010 -7.703 13.262 1.00 85.88 95 ASN A O 1
ATOM 776 N N . VAL A 1 96 ? -7.829 -8.250 13.307 1.00 88.94 96 VAL A N 1
ATOM 777 C CA . VAL A 1 96 ? -7.833 -8.713 14.705 1.00 88.94 96 VAL A CA 1
ATOM 778 C C . VAL A 1 96 ? -8.291 -7.598 15.648 1.00 88.94 96 VAL A C 1
ATOM 780 O O . VAL A 1 96 ? -9.215 -7.803 16.431 1.00 88.94 96 VAL A O 1
ATOM 783 N N . HIS A 1 97 ? -7.724 -6.393 15.523 1.00 89.50 97 HIS A N 1
ATOM 784 C CA . HIS A 1 97 ? -8.139 -5.252 16.350 1.00 89.50 97 HIS A CA 1
ATOM 785 C C . HIS A 1 97 ? -9.605 -4.878 16.141 1.00 89.50 97 HIS A C 1
ATOM 787 O O . HIS A 1 97 ? -10.313 -4.574 17.094 1.00 89.50 97 HIS A O 1
ATOM 793 N N . LEU A 1 98 ? -10.088 -4.928 14.902 1.00 86.00 98 LEU A N 1
ATOM 794 C CA . LEU A 1 98 ? -11.491 -4.665 14.624 1.00 86.00 98 LEU A CA 1
ATOM 795 C C . LEU A 1 98 ? -12.414 -5.688 15.300 1.00 86.00 98 LEU A C 1
ATOM 797 O O . LEU A 1 98 ? -13.406 -5.280 15.900 1.00 86.00 98 LEU A O 1
ATOM 801 N N . TYR A 1 99 ? -12.124 -6.986 15.176 1.00 86.25 99 TYR A N 1
ATOM 802 C CA . TYR A 1 99 ? -12.938 -8.022 15.816 1.00 86.25 99 TYR A CA 1
ATOM 803 C C . TYR A 1 99 ? -12.961 -7.822 17.330 1.00 86.25 99 TYR A C 1
ATOM 805 O O . TYR A 1 99 ? -14.036 -7.792 17.923 1.00 86.25 99 TYR A O 1
ATOM 813 N N . ARG A 1 100 ? -11.801 -7.535 17.933 1.00 90.50 100 ARG A N 1
ATOM 814 C CA . ARG A 1 100 ? -11.720 -7.245 19.366 1.00 90.50 100 ARG A CA 1
ATOM 815 C C . ARG A 1 100 ? -12.520 -6.003 19.769 1.00 90.50 100 ARG A C 1
ATOM 817 O O . ARG A 1 100 ? -13.214 -6.023 20.777 1.00 90.50 100 ARG A O 1
ATOM 824 N N . MET A 1 101 ? -12.497 -4.937 18.965 1.00 88.69 101 MET A N 1
ATOM 825 C CA . MET A 1 101 ? -13.351 -3.767 19.206 1.00 88.69 101 MET A CA 1
ATOM 826 C C . MET A 1 101 ? -14.842 -4.117 19.171 1.00 88.69 101 MET A C 1
ATOM 828 O O . MET A 1 101 ? -15.603 -3.563 19.955 1.00 88.69 101 MET A O 1
ATOM 832 N N . GLN A 1 102 ? -15.274 -5.003 18.269 1.00 85.50 102 GLN A N 1
ATOM 833 C CA . GLN A 1 102 ? -16.677 -5.420 18.173 1.00 85.50 102 GLN A CA 1
ATOM 834 C C . GLN A 1 102 ? -17.117 -6.251 19.386 1.00 85.50 102 GLN A C 1
ATOM 836 O O . GLN A 1 102 ? -18.238 -6.066 19.859 1.00 85.50 102 GLN A O 1
ATOM 841 N N . GLU A 1 103 ? -16.240 -7.119 19.898 1.00 86.69 103 GLU A N 1
ATOM 842 C CA . GLU A 1 103 ? -16.458 -7.863 21.147 1.00 86.69 103 GLU A CA 1
ATOM 843 C C . GLU A 1 103 ? -16.609 -6.907 22.337 1.00 86.69 103 GLU A C 1
ATOM 845 O O . GLU A 1 103 ? -17.627 -6.935 23.026 1.00 86.69 103 GLU A O 1
ATOM 850 N N . LEU A 1 104 ? -15.659 -5.982 22.509 1.00 88.69 104 LEU A N 1
ATOM 851 C CA . LEU A 1 104 ? -15.691 -4.988 23.587 1.00 88.69 104 LEU A CA 1
ATOM 852 C C . LEU A 1 104 ? -16.913 -4.066 23.490 1.00 88.69 104 LEU A C 1
ATOM 854 O O . LEU A 1 104 ? -17.514 -3.711 24.499 1.00 88.69 104 LEU A O 1
ATOM 858 N N . GLU A 1 105 ? -17.332 -3.699 22.276 1.00 87.44 105 GLU A N 1
ATOM 859 C CA . GLU A 1 105 ? -18.578 -2.961 22.065 1.00 87.44 105 GLU A CA 1
ATOM 860 C C . GLU A 1 105 ? -19.807 -3.744 22.533 1.00 87.44 105 GLU A C 1
ATOM 862 O O . GLU A 1 105 ? -20.741 -3.144 23.064 1.00 87.44 105 GLU A O 1
ATOM 867 N N . ALA A 1 106 ? -19.837 -5.063 22.333 1.00 85.69 106 ALA A N 1
ATOM 868 C CA . ALA A 1 106 ? -20.934 -5.903 22.803 1.00 85.69 106 ALA A CA 1
ATOM 869 C C . ALA A 1 106 ? -20.985 -5.970 24.330 1.00 85.69 106 ALA A C 1
ATOM 871 O O . ALA A 1 106 ? -22.070 -5.824 24.890 1.00 85.69 106 ALA A O 1
ATOM 872 N N . GLU A 1 107 ? -19.832 -6.097 24.984 1.00 87.31 107 GLU A N 1
ATOM 873 C CA . GLU A 1 107 ? -19.724 -6.131 26.446 1.00 87.31 107 GLU A CA 1
ATOM 874 C C . GLU A 1 107 ? -20.070 -4.780 27.094 1.00 87.31 107 GLU A C 1
ATOM 876 O O . GLU A 1 107 ? -20.770 -4.733 28.102 1.00 87.31 107 GLU A O 1
ATOM 881 N N . LEU A 1 108 ? -19.657 -3.669 26.479 1.00 87.19 108 LEU A N 1
ATOM 882 C CA . LEU A 1 108 ? -19.900 -2.307 26.975 1.00 87.19 108 LEU A CA 1
ATOM 883 C C . LEU A 1 108 ? -21.268 -1.728 26.566 1.00 87.19 108 LEU A C 1
ATOM 885 O O . LEU A 1 108 ? -21.581 -0.584 26.894 1.00 87.19 108 LEU A O 1
ATOM 889 N N . GLY A 1 109 ? -22.073 -2.465 25.792 1.00 83.56 109 GLY A N 1
ATOM 890 C CA . GLY A 1 109 ? -23.341 -1.962 25.248 1.00 83.56 109 GLY A CA 1
ATOM 891 C C . GLY A 1 109 ? -23.178 -0.812 24.240 1.00 83.56 109 GLY A C 1
ATOM 892 O O . GLY A 1 109 ? -24.121 -0.054 23.997 1.00 83.56 109 GLY A O 1
ATOM 893 N N . MET A 1 110 ? -21.994 -0.677 23.63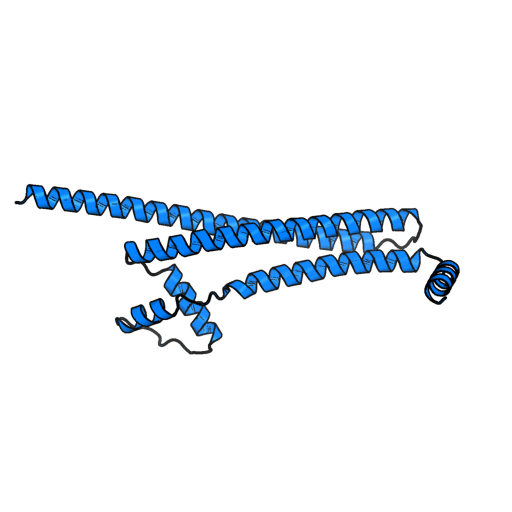8 1.00 84.12 110 MET A N 1
ATOM 894 C CA . MET A 1 110 ? -21.671 0.302 22.601 1.00 84.12 110 MET A CA 1
ATOM 895 C C . MET A 1 110 ? -21.915 -0.264 21.191 1.00 84.12 110 MET A C 1
ATOM 897 O O . MET A 1 110 ? -21.989 -1.473 20.965 1.00 84.12 110 MET A O 1
ATOM 901 N N . TRP A 1 111 ? -22.058 0.626 20.203 1.00 77.88 111 TRP A N 1
ATOM 902 C CA . TRP A 1 111 ? -22.461 0.239 18.839 1.00 77.88 111 TRP A CA 1
ATOM 903 C C . TRP A 1 111 ? -21.754 1.030 17.734 1.00 77.88 111 TRP A C 1
ATOM 905 O O . TRP A 1 111 ? -22.265 1.105 16.617 1.00 77.88 111 TRP A O 1
ATOM 915 N N . LYS A 1 112 ? -20.620 1.680 18.014 1.00 76.75 112 LYS A N 1
ATOM 916 C CA . LYS A 1 112 ? -19.995 2.635 17.086 1.00 76.75 112 LYS A CA 1
ATOM 917 C C . LYS A 1 112 ? -19.481 1.952 15.815 1.00 76.75 112 LYS A C 1
ATOM 919 O O . LYS A 1 112 ? -19.867 2.354 14.716 1.00 76.75 112 LYS A O 1
ATOM 924 N N . ALA A 1 113 ? -18.639 0.932 15.937 1.00 68.31 113 ALA A N 1
ATOM 925 C CA . ALA A 1 113 ? -18.077 0.190 14.815 1.00 68.31 113 ALA A CA 1
ATOM 926 C C . ALA A 1 113 ? -19.184 -0.513 14.020 1.00 68.31 113 ALA A C 1
ATOM 928 O O . ALA A 1 113 ? -19.195 -0.462 12.788 1.00 68.31 113 ALA A O 1
ATOM 929 N N . ARG A 1 114 ? -20.175 -1.076 14.724 1.00 66.75 114 ARG A N 1
ATOM 930 C CA . ARG A 1 114 ? -21.360 -1.695 14.107 1.00 66.75 114 ARG A CA 1
ATOM 931 C C . ARG A 1 114 ? -22.201 -0.683 13.321 1.00 66.75 114 ARG A C 1
ATOM 933 O O . ARG A 1 114 ? -22.638 -0.963 12.206 1.00 66.75 114 ARG A O 1
ATOM 940 N N . TYR A 1 115 ? -22.385 0.524 13.853 1.00 68.44 115 TYR A N 1
ATOM 941 C CA . TYR A 1 115 ? -23.113 1.599 13.179 1.00 68.44 115 TYR A CA 1
ATOM 942 C C . TYR A 1 115 ? -22.418 2.054 11.893 1.00 68.44 115 TYR A C 1
ATOM 944 O O . TYR A 1 115 ? -23.080 2.232 10.868 1.00 68.44 115 TYR A O 1
ATOM 952 N N . VAL A 1 116 ? -21.091 2.218 11.932 1.00 68.94 116 VAL A N 1
ATOM 953 C CA . VAL A 1 116 ? -20.291 2.565 10.747 1.00 68.94 116 VAL A CA 1
ATOM 954 C C . VAL A 1 116 ? -20.431 1.491 9.664 1.00 68.94 116 VAL A C 1
ATOM 956 O O . VAL A 1 116 ? -20.669 1.837 8.507 1.00 68.94 116 VAL A O 1
ATOM 959 N N . ASP A 1 117 ? -20.380 0.206 10.026 1.00 65.12 117 ASP A N 1
ATOM 960 C CA . ASP A 1 117 ? -20.567 -0.890 9.063 1.00 65.12 117 ASP A CA 1
ATOM 961 C C . ASP A 1 117 ? -21.967 -0.875 8.424 1.00 65.12 117 ASP A C 1
ATOM 963 O O . ASP A 1 117 ? -22.124 -0.975 7.202 1.00 65.12 117 ASP A O 1
ATOM 967 N N . TYR A 1 118 ? -23.002 -0.655 9.235 1.00 66.50 118 TYR A N 1
ATOM 968 C CA . TYR A 1 118 ? -24.375 -0.547 8.750 1.00 66.50 118 TYR A CA 1
ATOM 969 C C . TYR A 1 118 ? -24.572 0.634 7.779 1.00 66.50 118 TYR A C 1
ATOM 971 O O . TYR A 1 118 ? -25.251 0.500 6.750 1.00 66.50 118 TYR A O 1
ATOM 979 N N . LEU A 1 119 ? -23.967 1.792 8.065 1.00 67.19 119 LEU A N 1
ATOM 980 C CA . LEU A 1 119 ? -23.980 2.944 7.155 1.00 67.19 119 LEU A CA 1
ATOM 981 C C . LEU A 1 119 ? -23.280 2.637 5.826 1.00 67.19 119 LEU A C 1
ATOM 983 O O . LEU A 1 119 ? -23.786 2.986 4.757 1.00 67.19 119 LEU A O 1
ATOM 987 N N . ASP A 1 120 ? -22.148 1.943 5.869 1.00 65.44 120 ASP A N 1
ATOM 988 C CA . ASP A 1 120 ? -21.411 1.578 4.663 1.00 65.44 120 ASP A CA 1
ATOM 989 C C . ASP A 1 120 ? -22.207 0.623 3.763 1.00 65.44 120 ASP A C 1
ATOM 991 O O . ASP A 1 120 ? -22.265 0.812 2.542 1.00 65.44 120 ASP A O 1
ATOM 995 N N . LYS A 1 121 ? -22.874 -0.375 4.350 1.00 65.56 121 LYS A N 1
ATOM 996 C CA . LYS A 1 121 ? -23.714 -1.337 3.617 1.00 65.56 121 LYS A CA 1
ATOM 997 C C . LYS A 1 121 ? -24.959 -0.710 3.022 1.00 65.56 121 LYS A C 1
ATOM 999 O O . LYS A 1 121 ? -25.286 -0.968 1.864 1.00 65.56 121 LYS A O 1
ATOM 1004 N N . SER A 1 122 ? -25.651 0.122 3.793 1.00 63.97 122 SER A N 1
ATOM 1005 C CA . SER A 1 122 ? -26.852 0.816 3.317 1.00 63.97 122 SER A CA 1
ATOM 1006 C C . SER A 1 122 ? -26.542 1.755 2.149 1.00 63.97 122 SER A C 1
ATOM 1008 O O . SER A 1 122 ? -27.303 1.786 1.180 1.00 63.97 122 SER A O 1
ATOM 1010 N N . ARG A 1 123 ? -25.375 2.418 2.167 1.00 63.25 123 ARG A N 1
ATOM 1011 C CA . ARG A 1 123 ? -24.874 3.204 1.031 1.00 63.25 123 ARG A CA 1
ATOM 1012 C C . ARG A 1 123 ? -24.594 2.345 -0.206 1.00 63.25 123 ARG A C 1
ATOM 1014 O O . ARG A 1 123 ? -24.907 2.776 -1.310 1.00 63.25 123 ARG A O 1
ATOM 1021 N N . ILE A 1 124 ? -24.019 1.149 -0.044 1.00 59.72 124 ILE A N 1
ATOM 1022 C CA . ILE A 1 124 ? -23.758 0.219 -1.163 1.00 59.72 124 ILE A CA 1
ATOM 1023 C C . ILE A 1 124 ? -25.063 -0.282 -1.784 1.00 59.72 124 ILE A C 1
ATOM 1025 O O . ILE A 1 124 ? -25.175 -0.358 -3.003 1.00 59.72 124 ILE A O 1
ATOM 1029 N N . LEU A 1 125 ? -26.050 -0.605 -0.953 1.00 64.69 125 LEU A N 1
ATOM 1030 C CA . LEU A 1 125 ? -27.324 -1.166 -1.398 1.00 64.69 125 LEU A CA 1
ATOM 1031 C C . LEU A 1 125 ? -28.281 -0.117 -1.991 1.00 64.69 125 LEU A C 1
ATOM 1033 O O . LEU A 1 125 ? -29.400 -0.468 -2.354 1.00 64.69 125 LEU A O 1
ATOM 1037 N N . GLY A 1 126 ? -27.886 1.162 -2.055 1.00 58.41 126 GLY A N 1
ATO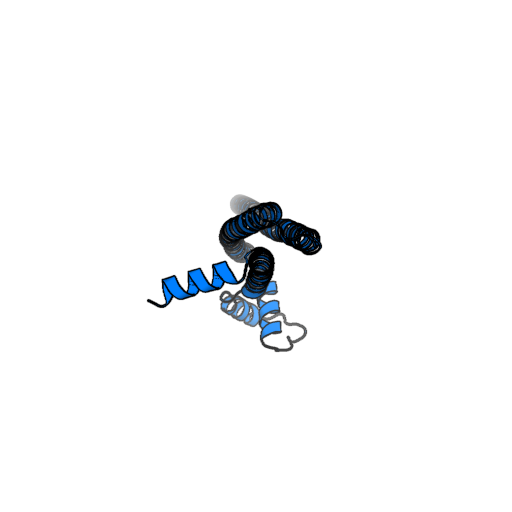M 1038 C CA . GLY A 1 126 ? -28.722 2.248 -2.580 1.00 58.41 126 GLY A CA 1
ATOM 1039 C C . GLY A 1 126 ? -30.003 2.497 -1.774 1.00 58.41 126 GLY A C 1
ATOM 1040 O O . GLY A 1 126 ? -30.892 3.218 -2.225 1.00 58.41 126 GLY A O 1
ATOM 1041 N N . LYS A 1 127 ? -30.126 1.909 -0.578 1.00 62.09 127 LYS A N 1
ATOM 1042 C CA . LYS A 1 127 ? -31.319 2.038 0.259 1.00 62.09 127 LYS A CA 1
ATOM 1043 C C . LYS A 1 127 ? -31.220 3.339 1.053 1.00 62.09 127 LYS A C 1
ATOM 1045 O O . LYS A 1 127 ? -30.354 3.471 1.917 1.00 62.09 127 LYS A O 1
ATOM 1050 N N . ARG A 1 128 ? -32.113 4.301 0.774 1.00 52.41 128 ARG A N 1
ATOM 1051 C CA . ARG A 1 128 ? -32.285 5.497 1.617 1.00 52.41 128 ARG A CA 1
ATOM 1052 C C . ARG A 1 128 ? -32.638 5.039 3.028 1.00 52.41 128 ARG A C 1
ATOM 1054 O O . ARG A 1 128 ? -33.655 4.384 3.241 1.00 52.41 128 ARG A O 1
ATOM 1061 N N . LEU A 1 129 ? -31.772 5.365 3.979 1.00 52.91 129 LEU A N 1
ATOM 1062 C CA . LEU A 1 129 ? -32.031 5.112 5.387 1.00 52.91 129 LEU A CA 1
ATOM 1063 C C . LEU A 1 129 ? -33.195 6.002 5.847 1.00 52.91 129 LEU A C 1
ATOM 1065 O O . LEU A 1 129 ? -33.152 7.208 5.589 1.00 52.91 129 LEU A O 1
ATOM 1069 N N . PRO A 1 130 ? -34.221 5.460 6.527 1.00 49.16 130 PRO A N 1
ATOM 1070 C CA . PRO A 1 130 ? -35.195 6.300 7.210 1.00 49.16 130 PRO A CA 1
ATOM 1071 C C . PRO A 1 130 ? -34.467 7.158 8.255 1.00 49.16 130 PRO A C 1
ATOM 1073 O O . PRO A 1 130 ? -33.588 6.667 8.966 1.00 49.16 130 PRO A O 1
ATOM 1076 N N . ALA A 1 131 ? -34.817 8.445 8.323 1.00 48.16 131 ALA A N 1
ATOM 1077 C CA . ALA A 1 131 ? -34.064 9.506 9.007 1.00 48.16 131 ALA A CA 1
ATOM 1078 C C . ALA A 1 131 ? -33.933 9.369 10.546 1.00 48.16 131 ALA A C 1
ATOM 1080 O O . ALA A 1 131 ? -33.329 10.216 11.196 1.00 48.16 131 ALA A O 1
ATOM 1081 N N . ARG A 1 132 ? -34.470 8.306 11.148 1.00 62.09 132 ARG A N 1
ATOM 1082 C CA . ARG A 1 132 ? -34.312 7.887 12.555 1.00 62.09 132 ARG A CA 1
ATOM 1083 C C . ARG A 1 132 ? -34.967 6.507 12.693 1.00 62.09 132 ARG A C 1
ATOM 1085 O O . ARG A 1 132 ? -35.936 6.276 11.969 1.00 62.09 132 ARG A O 1
ATOM 1092 N N . PRO A 1 133 ? -34.491 5.579 13.555 1.00 51.22 133 PRO A N 1
ATOM 1093 C CA . PRO A 1 133 ? -35.413 5.159 14.631 1.00 51.22 133 PRO A CA 1
ATOM 1094 C C . PRO A 1 133 ? -34.787 4.514 15.892 1.00 51.22 133 PRO A C 1
ATOM 1096 O O . PRO A 1 133 ? -33.694 3.951 15.872 1.00 51.22 133 PRO A O 1
ATOM 1099 N N . ALA A 1 134 ? -35.571 4.542 16.972 1.00 52.31 134 ALA A N 1
ATOM 1100 C CA . ALA A 1 134 ? -35.311 4.010 18.308 1.00 52.31 134 ALA A CA 1
ATOM 1101 C C . ALA A 1 134 ? -35.995 2.643 18.557 1.00 52.31 134 ALA A C 1
ATOM 1103 O O . ALA A 1 134 ? -36.840 2.537 19.434 1.00 52.31 134 ALA A O 1
ATOM 1104 N N . SER A 1 135 ? -35.700 1.593 17.782 1.00 59.59 135 SER A N 1
ATOM 1105 C CA . SER A 1 135 ? -36.341 0.280 18.001 1.00 59.59 135 SER A CA 1
ATOM 1106 C C . SER A 1 135 ? -35.371 -0.899 17.952 1.00 59.59 135 SER A C 1
ATOM 1108 O O . SER A 1 135 ? -34.448 -0.936 17.135 1.00 59.59 135 SER A O 1
ATOM 1110 N N . GLU A 1 136 ? -35.631 -1.880 18.821 1.00 55.25 136 GLU A N 1
ATOM 1111 C CA . GLU A 1 136 ? -34.930 -3.164 18.999 1.00 55.25 136 GLU A CA 1
ATOM 1112 C C . GLU A 1 136 ? -34.671 -3.912 17.677 1.00 55.25 136 GLU A C 1
ATOM 1114 O O . GLU A 1 136 ? -33.661 -4.595 17.520 1.00 55.25 136 GLU A O 1
ATOM 1119 N N . GLY A 1 137 ? -35.496 -3.680 16.650 1.00 56.06 137 GLY A N 1
ATOM 1120 C CA . GLY A 1 137 ? -35.291 -4.205 15.297 1.00 56.06 137 GLY A CA 1
ATOM 1121 C C . GLY A 1 137 ? -34.046 -3.677 14.561 1.00 56.06 137 GLY A C 1
ATOM 1122 O O . GLY A 1 137 ? -33.732 -4.175 13.474 1.00 56.06 137 GLY A O 1
ATOM 1123 N N . ARG A 1 138 ? -33.337 -2.669 15.098 1.00 56.50 138 ARG A N 1
ATOM 1124 C CA . ARG A 1 138 ? -32.016 -2.236 14.610 1.00 56.50 138 ARG A CA 1
ATOM 1125 C C . ARG A 1 138 ? -30.888 -3.090 15.183 1.00 56.50 138 ARG A C 1
ATOM 1127 O O . ARG A 1 138 ? -29.961 -3.369 14.435 1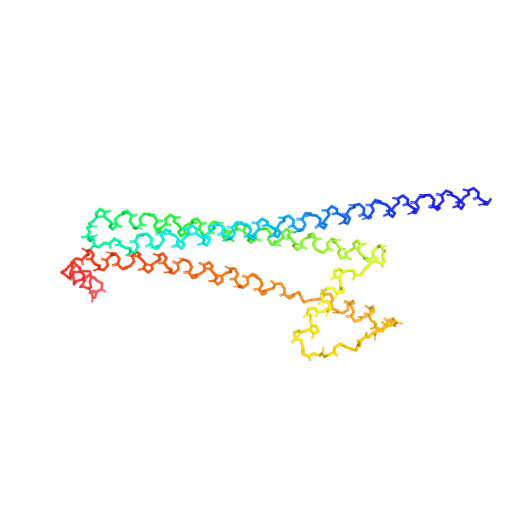.00 56.50 138 ARG A O 1
ATOM 1134 N N . LEU A 1 139 ? -30.983 -3.526 16.443 1.00 54.91 139 LEU A N 1
ATOM 1135 C CA . LEU A 1 139 ? -29.990 -4.397 17.087 1.00 54.91 139 LEU A CA 1
ATOM 1136 C C . LEU A 1 139 ? -29.886 -5.713 16.322 1.00 54.91 139 LEU A C 1
ATOM 1138 O O . LEU A 1 139 ? -28.806 -6.059 15.871 1.00 54.91 139 LEU A O 1
ATOM 1142 N N . PHE A 1 140 ? -31.024 -6.338 16.017 1.00 54.88 140 PHE A N 1
ATOM 1143 C CA . PHE A 1 140 ? -31.085 -7.569 15.222 1.00 54.88 140 PHE A CA 1
ATOM 1144 C C . PHE A 1 140 ? -30.525 -7.411 13.793 1.00 54.88 140 PHE A C 1
ATOM 1146 O O . PHE A 1 140 ? -29.875 -8.305 13.258 1.00 54.88 140 PHE A O 1
ATOM 1153 N N . ARG A 1 141 ? -30.734 -6.246 13.158 1.00 57.38 141 ARG A N 1
ATOM 1154 C CA . ARG A 1 141 ? -30.197 -5.946 11.815 1.00 57.38 141 ARG A CA 1
ATOM 1155 C C . ARG A 1 141 ? -28.721 -5.545 11.822 1.00 57.38 141 ARG A C 1
ATOM 1157 O O . ARG A 1 141 ? -28.040 -5.791 10.834 1.00 57.38 141 ARG A O 1
ATOM 1164 N N . LEU A 1 142 ? -28.239 -4.925 12.899 1.00 54.97 142 LEU A N 1
ATOM 1165 C CA . LEU A 1 142 ? -26.820 -4.657 13.148 1.00 54.97 142 LEU A CA 1
ATOM 1166 C C . LEU A 1 142 ? -26.072 -5.962 13.438 1.00 54.97 142 LEU A C 1
ATOM 1168 O O . LEU A 1 142 ? -24.968 -6.133 12.935 1.00 54.97 142 LEU A O 1
ATOM 1172 N N . ASP A 1 143 ? -26.709 -6.882 14.160 1.00 50.69 143 ASP A N 1
ATOM 1173 C CA . ASP A 1 143 ? -26.203 -8.218 14.479 1.00 50.69 143 ASP A CA 1
ATOM 1174 C C . ASP A 1 143 ? -26.116 -9.106 13.221 1.00 50.69 143 ASP A C 1
ATOM 1176 O O . ASP A 1 143 ? -25.074 -9.676 12.915 1.00 50.69 143 ASP A O 1
ATOM 1180 N N . GLN A 1 144 ? -27.140 -9.098 12.357 1.00 54.69 144 GLN A N 1
ATOM 1181 C CA . GLN A 1 144 ? -27.041 -9.724 11.026 1.00 54.69 144 GLN A CA 1
ATOM 1182 C C . GLN A 1 144 ? -26.069 -9.007 10.078 1.00 54.69 144 GLN A C 1
ATOM 1184 O O . GLN A 1 144 ? -25.529 -9.613 9.152 1.00 54.69 144 GLN A O 1
ATOM 1189 N N . ALA A 1 145 ? -25.825 -7.711 10.281 1.00 51.59 145 ALA A N 1
ATOM 1190 C CA . ALA A 1 145 ? -24.825 -6.969 9.528 1.00 51.59 145 ALA A CA 1
ATOM 1191 C C . ALA A 1 145 ? -23.397 -7.233 10.032 1.00 51.59 145 ALA A C 1
ATOM 1193 O O . ALA A 1 145 ? -22.475 -6.616 9.529 1.00 51.59 145 ALA A O 1
ATOM 1194 N N . ILE A 1 146 ? -23.140 -8.183 10.925 1.00 52.03 146 ILE A N 1
ATOM 1195 C CA . ILE A 1 146 ? -21.769 -8.502 11.353 1.00 52.03 146 ILE A CA 1
ATOM 1196 C C . ILE A 1 146 ? -20.890 -9.047 10.193 1.00 52.03 146 ILE A C 1
ATOM 1198 O O . ILE A 1 146 ? -19.665 -8.999 10.256 1.00 52.03 146 ILE A O 1
ATOM 1202 N N . THR A 1 147 ? -21.461 -9.480 9.059 1.00 48.00 147 THR A N 1
ATOM 1203 C CA . THR A 1 147 ? -20.754 -10.414 8.154 1.00 48.00 147 THR A CA 1
ATOM 1204 C C . THR A 1 147 ? -20.061 -9.858 6.894 1.00 48.00 147 THR A C 1
ATOM 1206 O O . THR A 1 147 ? -19.534 -10.657 6.134 1.00 48.00 147 THR A O 1
ATOM 1209 N N . TYR A 1 148 ? -20.000 -8.552 6.590 1.00 49.91 148 TYR A N 1
ATOM 1210 C CA . TYR A 1 148 ? -19.463 -8.132 5.263 1.00 49.91 148 TYR A CA 1
ATOM 1211 C C . TYR A 1 148 ? -18.873 -6.718 5.205 1.00 49.91 148 TYR A C 1
ATOM 1213 O O . TYR A 1 148 ? -19.550 -5.746 4.888 1.00 49.91 148 TYR A O 1
ATOM 1221 N N . TYR A 1 149 ? -17.573 -6.605 5.449 1.00 50.41 149 TYR A N 1
ATOM 1222 C CA . TYR A 1 149 ? -16.890 -5.316 5.509 1.00 50.41 149 TYR A CA 1
ATOM 1223 C C . TYR A 1 149 ? -16.706 -4.646 4.126 1.00 50.41 149 TYR A C 1
ATOM 1225 O O . TYR A 1 149 ? -16.189 -5.244 3.180 1.00 50.41 149 TYR A O 1
ATOM 1233 N N . SER A 1 150 ? -17.003 -3.342 4.018 1.00 52.38 150 SER A N 1
ATOM 1234 C CA . SER A 1 150 ? -16.824 -2.494 2.810 1.00 52.38 150 SER A CA 1
ATOM 1235 C C . SER A 1 150 ? -15.346 -2.197 2.426 1.00 52.38 150 SER A C 1
ATOM 1237 O O . SER A 1 150 ? -15.028 -1.565 1.407 1.00 52.38 150 SER A O 1
ATOM 1239 N N . ARG A 1 151 ? -14.432 -2.733 3.237 1.00 55.94 151 ARG A N 1
ATOM 1240 C CA . ARG A 1 151 ? -12.976 -2.548 3.323 1.00 55.94 151 ARG A CA 1
ATOM 1241 C C . ARG A 1 151 ? -12.169 -3.123 2.158 1.00 55.94 151 ARG A C 1
ATOM 1243 O O . ARG A 1 151 ? -11.062 -2.659 1.865 1.00 55.94 151 ARG A O 1
ATOM 1250 N N . ALA A 1 152 ? -12.766 -4.063 1.424 1.00 60.81 152 ALA A N 1
ATOM 1251 C CA . ALA A 1 152 ? -12.213 -4.587 0.180 1.00 60.81 152 ALA A CA 1
ATOM 1252 C C . ALA A 1 152 ? -11.906 -3.472 -0.840 1.00 60.81 152 ALA A C 1
ATOM 1254 O O . ALA A 1 152 ? -11.026 -3.645 -1.684 1.00 60.81 152 ALA A O 1
ATOM 1255 N N . ARG A 1 153 ? -12.587 -2.315 -0.761 1.00 69.94 153 ARG A N 1
ATOM 1256 C CA . ARG A 1 153 ? -12.384 -1.187 -1.684 1.00 69.94 153 ARG A CA 1
ATOM 1257 C C . ARG A 1 153 ? -11.038 -0.491 -1.512 1.00 69.94 153 ARG A C 1
ATOM 1259 O O . ARG A 1 153 ? -10.363 -0.288 -2.518 1.00 69.94 153 ARG A O 1
ATOM 1266 N N . VAL A 1 154 ? -10.623 -0.165 -0.285 1.00 77.12 154 VAL A N 1
ATOM 1267 C CA . VAL A 1 154 ? -9.323 0.497 -0.046 1.00 77.12 154 VAL A CA 1
ATOM 1268 C C . VAL A 1 154 ? -8.183 -0.423 -0.481 1.00 77.12 154 VAL A C 1
ATOM 1270 O O . VAL A 1 154 ? -7.313 -0.019 -1.244 1.00 77.12 154 VAL A O 1
ATOM 1273 N N . HIS A 1 155 ? -8.273 -1.707 -0.134 1.00 80.31 155 HIS A N 1
ATOM 1274 C CA . HIS A 1 155 ? -7.284 -2.720 -0.511 1.00 80.31 155 HIS A CA 1
ATOM 1275 C C . HIS A 1 155 ? -7.219 -2.955 -2.014 1.00 80.31 155 HIS A C 1
ATOM 1277 O O . HIS A 1 155 ? -6.148 -3.159 -2.582 1.00 80.31 155 HIS A O 1
ATOM 1283 N N . ARG A 1 156 ? -8.372 -2.951 -2.688 1.00 84.19 156 ARG A N 1
ATOM 1284 C CA . ARG A 1 156 ? -8.422 -3.055 -4.147 1.00 84.19 156 ARG A CA 1
ATOM 1285 C C . ARG A 1 156 ? -7.788 -1.828 -4.802 1.00 84.19 156 ARG A C 1
ATOM 1287 O O . ARG A 1 156 ? -7.031 -2.006 -5.747 1.00 84.19 156 ARG A O 1
ATOM 1294 N N . ARG A 1 157 ? -8.033 -0.621 -4.277 1.00 89.12 157 ARG A N 1
ATOM 1295 C CA . ARG A 1 157 ? -7.412 0.621 -4.768 1.00 89.12 157 ARG A CA 1
ATOM 1296 C C . ARG A 1 157 ? -5.900 0.627 -4.558 1.00 89.12 157 ARG A C 1
ATOM 1298 O O . ARG A 1 157 ? -5.183 0.884 -5.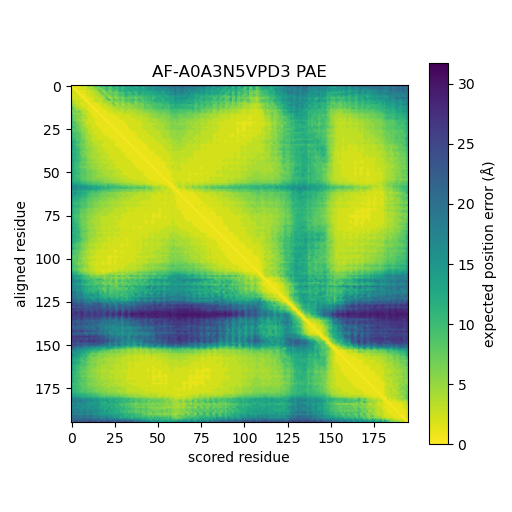513 1.00 89.12 157 ARG A O 1
ATOM 1305 N N . LEU A 1 158 ? -5.413 0.268 -3.369 1.00 90.19 158 LEU A N 1
ATOM 1306 C CA . LEU A 1 158 ? -3.973 0.175 -3.097 1.00 90.19 158 LEU A CA 1
ATOM 1307 C C . LEU A 1 158 ? -3.289 -0.865 -3.992 1.00 90.19 158 LEU A C 1
ATOM 1309 O O . LEU A 1 158 ? -2.243 -0.582 -4.567 1.00 90.19 158 LEU A O 1
ATOM 1313 N N . ARG A 1 159 ? -3.905 -2.040 -4.184 1.00 91.12 159 ARG A N 1
ATOM 1314 C CA . ARG A 1 159 ? -3.391 -3.050 -5.125 1.00 91.12 159 ARG A CA 1
ATOM 1315 C C . ARG A 1 159 ? -3.343 -2.531 -6.558 1.00 91.12 159 ARG A C 1
ATOM 1317 O O . ARG A 1 159 ? -2.358 -2.775 -7.238 1.00 91.12 159 ARG A O 1
ATOM 1324 N N . LEU A 1 160 ? -4.383 -1.825 -6.998 1.00 93.88 160 LEU A N 1
ATOM 1325 C CA . LEU A 1 160 ? -4.442 -1.244 -8.336 1.00 93.88 160 LEU A CA 1
ATOM 1326 C C . LEU A 1 160 ? -3.355 -0.180 -8.531 1.00 93.88 160 LEU A C 1
ATOM 1328 O O . LEU A 1 160 ? -2.657 -0.218 -9.537 1.00 93.88 160 LEU A O 1
ATOM 1332 N N . LEU A 1 161 ? -3.159 0.711 -7.556 1.00 94.12 161 LEU A N 1
ATOM 1333 C CA . LEU A 1 161 ? -2.087 1.710 -7.590 1.00 94.12 161 LEU A CA 1
ATOM 1334 C C . LEU A 1 161 ? -0.709 1.048 -7.663 1.00 94.12 161 LEU A C 1
ATOM 1336 O O . LEU A 1 161 ? 0.105 1.416 -8.502 1.00 94.12 161 LEU A O 1
ATOM 1340 N N . LEU A 1 162 ? -0.470 0.021 -6.846 1.00 95.31 162 LEU A N 1
ATOM 1341 C CA . LEU A 1 162 ? 0.782 -0.729 -6.876 1.00 95.31 162 LEU A CA 1
ATOM 1342 C C . LEU A 1 162 ? 1.010 -1.413 -8.231 1.00 95.31 162 LEU A C 1
ATOM 1344 O O . LEU A 1 162 ? 2.117 -1.372 -8.760 1.00 95.31 162 LEU A O 1
ATOM 1348 N N . SER A 1 163 ? -0.034 -2.014 -8.810 1.00 96.00 163 SER A N 1
ATOM 1349 C CA . SER A 1 163 ? 0.029 -2.598 -10.150 1.00 96.00 163 SER A CA 1
ATOM 1350 C C . SER A 1 163 ? 0.397 -1.554 -11.203 1.00 96.00 163 SER A C 1
ATOM 1352 O O . SER A 1 163 ? 1.279 -1.824 -12.007 1.00 96.00 163 SER A O 1
ATOM 1354 N N . ILE A 1 164 ? -0.199 -0.357 -11.159 1.00 97.12 164 ILE A N 1
ATOM 1355 C CA . ILE A 1 164 ? 0.145 0.744 -12.074 1.00 97.12 164 ILE A CA 1
ATOM 1356 C C . ILE A 1 164 ? 1.623 1.125 -11.943 1.00 97.12 164 ILE A C 1
ATOM 1358 O O . ILE A 1 164 ? 2.301 1.260 -12.957 1.00 97.12 164 ILE A O 1
ATOM 1362 N N . LEU A 1 165 ? 2.142 1.262 -10.718 1.00 97.31 165 LEU A N 1
ATOM 1363 C CA . LEU A 1 165 ? 3.549 1.617 -10.500 1.00 97.31 165 LEU A CA 1
ATOM 1364 C C . LEU A 1 165 ? 4.505 0.538 -11.023 1.00 97.31 165 LEU A C 1
ATOM 1366 O O . LEU A 1 165 ? 5.478 0.863 -11.699 1.00 97.31 165 LEU A O 1
ATOM 1370 N N . ILE A 1 166 ? 4.217 -0.740 -10.757 1.00 97.81 166 ILE A N 1
ATOM 1371 C CA . ILE A 1 166 ? 5.019 -1.862 -11.270 1.00 97.81 166 ILE A CA 1
ATOM 1372 C C . ILE A 1 166 ? 4.997 -1.876 -12.800 1.00 97.81 166 ILE A C 1
ATOM 1374 O O . ILE A 1 166 ? 6.047 -2.005 -13.426 1.00 97.81 166 ILE A O 1
ATOM 1378 N N . THR A 1 167 ? 3.822 -1.712 -13.412 1.00 98.00 167 THR A N 1
ATOM 1379 C CA . THR A 1 167 ? 3.698 -1.635 -14.871 1.00 98.00 167 THR A CA 1
ATOM 1380 C C . THR A 1 167 ? 4.453 -0.434 -15.436 1.00 98.00 167 THR A C 1
ATOM 1382 O O . THR A 1 167 ? 5.095 -0.575 -16.469 1.00 98.00 167 THR A O 1
ATOM 1385 N N . GLY A 1 168 ? 4.440 0.715 -14.756 1.00 97.81 168 GLY A N 1
ATOM 1386 C CA . GLY A 1 168 ? 5.214 1.894 -15.149 1.00 97.81 168 GLY A CA 1
ATOM 1387 C C . GLY A 1 168 ? 6.720 1.627 -15.169 1.00 97.81 168 GLY A C 1
ATOM 1388 O O . GLY A 1 168 ? 7.381 1.923 -16.163 1.00 97.81 168 GLY A O 1
ATOM 1389 N N . TRP A 1 169 ? 7.251 0.993 -14.121 1.00 98.31 169 TRP A N 1
ATOM 1390 C CA . TRP A 1 169 ? 8.654 0.575 -14.078 1.00 98.31 169 TRP A CA 1
ATOM 1391 C C . TRP A 1 169 ? 8.997 -0.437 -15.174 1.00 98.31 169 TRP A C 1
ATOM 1393 O O . TRP A 1 169 ? 9.987 -0.258 -15.879 1.00 98.31 169 TRP A O 1
ATOM 1403 N N . LEU A 1 170 ? 8.162 -1.462 -15.372 1.00 98.19 170 LEU A N 1
ATOM 1404 C CA . LEU A 1 170 ? 8.357 -2.448 -16.439 1.00 98.19 170 LEU A CA 1
ATOM 1405 C C . LEU A 1 170 ? 8.343 -1.803 -17.827 1.00 98.19 170 LEU A C 1
ATOM 1407 O O . LEU A 1 170 ? 9.213 -2.097 -18.639 1.00 98.19 170 LEU A O 1
ATOM 1411 N N . ALA A 1 171 ? 7.392 -0.907 -18.094 1.00 98.06 171 ALA A N 1
ATOM 1412 C CA . ALA A 1 171 ? 7.298 -0.203 -19.368 1.00 98.06 171 ALA A CA 1
ATOM 1413 C C . ALA A 1 171 ? 8.552 0.636 -19.643 1.00 98.06 171 ALA A C 1
ATOM 1415 O O . ALA A 1 171 ? 9.037 0.661 -20.772 1.00 98.06 171 ALA A O 1
ATOM 1416 N N . LEU A 1 172 ? 9.104 1.280 -18.613 1.00 97.44 172 LEU A N 1
ATOM 1417 C CA . LEU A 1 172 ? 10.321 2.074 -18.729 1.00 97.44 172 LEU A CA 1
ATOM 1418 C C . LEU A 1 172 ? 11.550 1.193 -19.020 1.00 97.44 172 LEU A C 1
ATOM 1420 O O . LEU A 1 172 ? 12.328 1.524 -19.911 1.00 97.44 172 LEU A O 1
ATOM 1424 N N . ILE A 1 173 ? 11.686 0.043 -18.348 1.00 97.75 173 ILE A N 1
ATOM 1425 C CA . ILE A 1 173 ? 12.755 -0.934 -18.628 1.00 97.75 173 ILE A CA 1
ATOM 1426 C C . ILE A 1 173 ? 12.636 -1.475 -20.059 1.00 97.75 173 ILE A C 1
ATOM 1428 O O . ILE A 1 173 ? 13.623 -1.517 -20.789 1.00 97.75 173 ILE A O 1
ATOM 1432 N N . VAL A 1 174 ? 11.430 -1.874 -20.474 1.00 97.06 174 VAL A N 1
ATOM 1433 C CA . VAL A 1 174 ? 11.176 -2.406 -21.822 1.00 97.06 174 VAL A CA 1
ATOM 1434 C C . VAL A 1 174 ? 11.461 -1.350 -22.886 1.00 97.06 174 VAL A C 1
ATOM 1436 O O . VAL A 1 174 ? 12.097 -1.666 -23.888 1.00 97.06 174 VAL A O 1
ATOM 1439 N N . ARG A 1 175 ? 11.048 -0.095 -22.666 1.00 96.44 175 ARG A N 1
ATOM 1440 C CA . ARG A 1 175 ? 11.388 1.025 -23.551 1.00 96.44 175 ARG A CA 1
ATOM 1441 C C . ARG A 1 175 ? 12.902 1.129 -23.730 1.00 96.44 175 ARG A C 1
ATOM 1443 O O . ARG A 1 175 ? 13.362 1.176 -24.866 1.00 96.44 175 ARG A O 1
ATOM 1450 N N . GLU A 1 176 ? 13.660 1.159 -22.637 1.00 96.38 176 GLU A N 1
ATOM 1451 C CA . GLU A 1 176 ? 15.114 1.335 -22.712 1.00 96.38 176 GLU A CA 1
ATOM 1452 C C . GLU A 1 176 ? 15.800 0.144 -23.392 1.00 96.38 176 GLU A C 1
ATOM 1454 O O . GLU A 1 176 ? 16.727 0.323 -24.182 1.00 96.38 176 GLU A O 1
ATOM 1459 N N . LEU A 1 177 ? 15.295 -1.071 -23.155 1.00 96.12 177 LEU A N 1
ATOM 1460 C CA . LEU A 1 177 ? 15.770 -2.289 -23.807 1.00 96.12 177 LEU A CA 1
ATOM 1461 C C . LEU A 1 177 ? 15.552 -2.235 -25.325 1.00 96.12 177 LEU A C 1
ATOM 1463 O O . LEU A 1 177 ? 16.462 -2.547 -26.088 1.00 96.12 177 LEU A O 1
ATOM 1467 N N . LEU A 1 178 ? 14.367 -1.807 -25.770 1.00 95.31 178 LEU A N 1
ATOM 1468 C CA . LEU A 1 178 ? 14.033 -1.693 -27.192 1.00 95.31 178 LEU A CA 1
ATOM 1469 C C . LEU A 1 178 ? 14.853 -0.615 -27.909 1.00 95.31 178 LEU A C 1
ATOM 1471 O O . LEU A 1 178 ? 15.207 -0.805 -29.069 1.00 95.31 178 LEU A O 1
ATOM 1475 N N . LEU A 1 179 ? 15.145 0.501 -27.236 1.00 94.44 179 LEU A N 1
ATOM 1476 C CA . LEU A 1 179 ? 15.896 1.616 -27.821 1.00 94.44 179 LEU A CA 1
ATOM 1477 C C . LEU A 1 179 ? 17.411 1.376 -27.826 1.00 94.44 179 LEU A C 1
ATOM 1479 O O . LEU A 1 179 ? 18.100 1.889 -28.702 1.00 94.44 179 LEU A O 1
ATOM 1483 N N . THR A 1 180 ? 17.926 0.585 -26.882 1.00 94.25 180 THR A N 1
ATOM 1484 C CA . THR A 1 180 ? 19.366 0.302 -26.774 1.00 94.25 180 THR A CA 1
ATOM 1485 C C . THR A 1 180 ? 19.796 -0.913 -27.601 1.00 94.25 180 THR A C 1
ATOM 1487 O O . THR A 1 180 ? 20.900 -0.927 -28.144 1.00 94.25 180 THR A O 1
ATOM 1490 N N . VAL A 1 181 ? 18.960 -1.955 -27.703 1.00 92.88 181 VAL A N 1
ATOM 1491 C CA . VAL A 1 181 ? 19.342 -3.215 -28.364 1.00 92.88 181 VAL A CA 1
ATOM 1492 C C . VAL A 1 181 ? 19.150 -3.119 -29.887 1.00 92.88 181 VAL A C 1
ATOM 1494 O O . VAL A 1 181 ? 18.025 -2.903 -30.344 1.00 92.88 181 VAL A O 1
ATOM 1497 N N . PRO A 1 182 ? 20.204 -3.347 -30.701 1.00 90.88 182 PRO A N 1
ATOM 1498 C CA . PRO A 1 182 ? 20.103 -3.310 -32.159 1.00 90.88 182 PRO A CA 1
ATOM 1499 C C . PRO A 1 182 ? 19.117 -4.346 -32.720 1.00 90.88 182 PRO A C 1
ATOM 1501 O O . PRO A 1 182 ? 19.025 -5.471 -32.226 1.00 90.88 182 PRO A O 1
ATOM 1504 N N . SER A 1 183 ? 18.449 -4.019 -33.831 1.00 88.25 183 SER A N 1
ATOM 1505 C CA . SER A 1 183 ? 17.514 -4.925 -34.526 1.00 88.25 183 SER A CA 1
ATOM 1506 C C . SER A 1 183 ? 18.146 -6.255 -34.957 1.00 88.25 183 SER A C 1
ATOM 1508 O O . SER A 1 183 ? 17.466 -7.281 -34.967 1.00 88.25 183 SER A O 1
ATOM 1510 N N . SER A 1 184 ? 19.448 -6.271 -35.254 1.00 89.06 184 SER A N 1
ATOM 1511 C CA . SER A 1 184 ? 20.198 -7.488 -35.587 1.00 89.06 184 SER A CA 1
ATOM 1512 C C . SER A 1 184 ? 20.241 -8.492 -34.431 1.00 89.06 184 SER A C 1
ATOM 1514 O O . SER A 1 184 ? 20.097 -9.694 -34.654 1.00 89.06 184 SER A O 1
ATOM 1516 N N . VAL A 1 185 ? 20.371 -8.010 -33.192 1.00 89.12 185 VAL A N 1
ATOM 1517 C CA . VAL A 1 185 ? 20.360 -8.851 -31.987 1.00 89.12 185 VAL A CA 1
ATOM 1518 C C . VAL A 1 185 ? 18.969 -9.447 -31.778 1.00 89.12 185 VAL A C 1
ATOM 1520 O O . VAL A 1 185 ? 18.847 -10.643 -31.519 1.00 89.12 185 VAL A O 1
ATOM 1523 N N . TRP A 1 186 ? 17.909 -8.659 -31.983 1.00 88.44 186 TRP A N 1
ATOM 1524 C CA . TRP A 1 186 ? 16.531 -9.157 -31.917 1.00 88.44 186 TRP A CA 1
ATOM 1525 C C . TRP A 1 186 ? 16.255 -10.262 -32.939 1.00 88.44 186 TRP A C 1
ATOM 1527 O O . TRP A 1 186 ? 15.656 -11.281 -32.598 1.00 88.44 186 TRP A O 1
ATOM 1537 N N . GLN A 1 187 ? 16.733 -10.104 -34.176 1.00 91.62 187 GLN A N 1
ATOM 1538 C CA . GLN A 1 187 ? 16.603 -11.137 -35.207 1.00 91.62 187 GLN A CA 1
ATOM 1539 C C . GLN A 1 187 ? 17.357 -12.421 -34.841 1.00 91.62 187 GLN A C 1
ATOM 1541 O O . GLN A 1 187 ? 16.845 -13.512 -35.084 1.00 91.62 187 GLN A O 1
ATOM 1546 N N . ALA A 1 188 ? 18.545 -12.310 -34.237 1.00 90.25 188 ALA A N 1
ATOM 1547 C CA . ALA A 1 188 ? 19.299 -13.468 -33.764 1.00 90.25 188 ALA A CA 1
ATOM 1548 C C . ALA A 1 188 ? 18.560 -14.214 -32.638 1.00 90.25 188 ALA A C 1
ATOM 1550 O O . ALA A 1 188 ? 18.444 -15.437 -32.690 1.00 90.25 188 ALA A O 1
ATOM 1551 N N . ILE A 1 189 ? 17.993 -13.484 -31.671 1.00 87.94 189 ILE A N 1
ATOM 1552 C CA . ILE A 1 189 ? 17.197 -14.060 -30.575 1.00 87.94 189 ILE A CA 1
ATOM 1553 C C . ILE A 1 189 ? 15.958 -14.784 -31.120 1.00 87.94 189 ILE A C 1
ATOM 1555 O O . ILE A 1 189 ? 15.699 -15.924 -30.746 1.00 87.94 189 ILE A O 1
ATOM 1559 N N . LEU A 1 190 ? 15.208 -14.161 -32.035 1.00 91.44 190 LEU A N 1
ATOM 1560 C CA . LEU A 1 190 ? 14.009 -14.774 -32.619 1.00 91.44 190 LEU A CA 1
ATOM 1561 C C . LEU A 1 190 ? 14.327 -16.049 -33.409 1.00 91.44 190 LEU A C 1
ATOM 1563 O O . LEU A 1 190 ? 13.562 -17.007 -33.345 1.00 91.44 190 LEU A O 1
ATOM 1567 N N . ARG A 1 191 ? 15.462 -16.087 -34.118 1.00 93.38 191 ARG A N 1
ATOM 1568 C CA . ARG A 1 191 ? 15.921 -17.302 -34.811 1.00 93.38 191 ARG A CA 1
ATOM 1569 C C . ARG A 1 191 ? 16.271 -18.426 -33.840 1.00 93.38 191 ARG A C 1
ATOM 1571 O O . ARG A 1 191 ? 15.977 -19.569 -34.150 1.00 93.38 191 ARG A O 1
ATOM 1578 N N . PHE A 1 192 ? 16.852 -18.107 -32.683 1.00 92.94 192 PHE A N 1
ATOM 1579 C CA . PHE A 1 192 ? 17.203 -19.100 -31.664 1.00 92.94 192 PHE A CA 1
ATOM 1580 C C . PHE A 1 192 ? 15.974 -19.749 -31.007 1.00 92.94 192 PHE A C 1
ATOM 1582 O O . PHE A 1 192 ? 16.000 -20.934 -30.708 1.00 92.94 192 PHE A O 1
ATOM 1589 N N . PHE A 1 193 ? 14.891 -18.995 -30.795 1.00 90.12 193 PHE A N 1
ATOM 1590 C CA . PHE A 1 193 ? 13.652 -19.536 -30.213 1.00 90.12 193 PHE A CA 1
ATOM 1591 C C . PHE A 1 193 ? 12.687 -20.151 -31.241 1.00 90.12 193 PHE A C 1
ATOM 1593 O O . PHE A 1 193 ? 11.711 -20.784 -30.845 1.00 90.12 193 PHE A O 1
ATOM 1600 N N . GLY A 1 194 ? 12.912 -19.931 -32.540 1.00 86.56 194 GLY A N 1
ATOM 1601 C CA . GLY A 1 194 ? 12.058 -20.429 -33.625 1.00 86.56 194 GLY A CA 1
ATOM 1602 C C . GLY A 1 194 ? 12.484 -21.772 -34.236 1.00 86.56 194 GLY A C 1
ATOM 1603 O O . GLY A 1 194 ? 11.786 -22.251 -35.128 1.00 86.56 194 GLY A O 1
ATOM 1604 N N . SER A 1 195 ? 13.611 -22.345 -33.800 1.00 67.62 195 SER A N 1
ATOM 1605 C CA . SER A 1 195 ? 14.141 -23.660 -34.208 1.00 67.62 195 SER A CA 1
ATOM 1606 C C . SER A 1 195 ? 13.912 -24.716 -33.137 1.00 67.62 195 SER A C 1
ATOM 1608 O O . SER A 1 195 ? 13.521 -25.843 -33.500 1.00 67.62 195 SER A O 1
#

Sequence (195 aa):
MRFVIEHRLSQDQQMGDILLKEYELTQTAYYEIERNVWTSASIFIVTSLGGISILATIREHSWANLTMVGGIGLASILVLLAWRSITRRWWDIQNVHLYRMQELEAELGMWKARYVDYLDKSRILGKRLPARPASEGRLFRLDQAITYYSRARVHRRLRLLLSILITGWLALIVRELLLTVPSSVWQAILRFFGS

Secondary structure (DSSP, 8-state):
-HHHHHHHHHHHHHHHHHHHHHHHHHHHHHHHHHHHHHHHHHHHHHHHHHHHHHHHT-----HHHHHHHHHHHHHHHHHHHHHHHHHHHHHHHHHHHHHHHHHHHHHTT--HHHHHHHHHHHHHTT-PPPS----THHHHHHHHGGG--TTHHHHHHHHHHHHHHHHHHHHHHHHHHHHHS-HHHHHHHHHHH--

Foldseek 3Di:
DVVVVVVVVVVVVVVLVVLVVLLVVLVVLLVVLVVVLVVVLVVLLVVLVVVLVVLVPDPDFEPVSLCVLVVVLVVSLVVLVVVVVVNVVSVVSSVVSLVSSVVSCVVNVHCVSLVVLVVLVCVVVVHDDDPDDDDPVVVVVSVVSPPDGPVVVVVVVSVVSSVVSNVSSVVSSVVSCVVHDDPVVVVVVCVVVVD

Radius of gyration: 27.25 Å; Cα contacts (8 Å, |Δi|>4): 87; chains: 1; bounding box: 62×36×88 Å

Solvent-accessible surface area (backbone atoms only — not comparable to full-atom values): 10936 Å² total; per-residue (Å²): 114,69,68,65,52,56,55,49,54,54,50,55,51,54,50,51,54,51,51,52,50,52,38,53,52,37,53,48,55,40,50,51,51,53,48,52,52,53,55,51,49,50,51,53,52,53,54,48,53,50,51,50,56,57,62,66,68,63,82,76,71,38,74,69,51,37,52,52,48,39,51,53,33,52,51,50,42,50,51,53,54,51,49,55,53,52,53,52,53,52,48,56,53,43,49,53,34,49,53,51,44,53,52,47,22,62,75,69,74,48,56,68,73,53,48,54,51,51,53,52,50,36,61,72,69,72,51,82,73,71,99,69,85,95,53,75,75,49,57,60,52,44,60,68,56,71,79,74,77,78,60,62,54,61,56,50,50,53,51,49,52,51,49,51,52,44,49,52,36,51,52,53,37,52,50,41,49,62,69,47,53,56,71,69,58,55,53,52,53,52,54,66,77,72,111

Mean predicted aligned error: 8.47 Å

pLDDT: mean 84.8, std 14.99, range [48.0, 98.31]